Protein AF-0000000075680064 (afdb_homodimer)

Foldseek 3Di:
DDQDADPLLVLLVVLVVLLVVLLVVLVVVLVVLCVVVVPDPPDQDDPPDLLSVLSSVLNVVSVVCPPLQNVLLNLLCRVPVPLSSVLSVLLSVLSNQLSVLSNVSDNVRSCRSVCSVVSSVVSVVSNVVVVCVVVVVD/DPQDQDPLLVLLVVLVVLLVVLLVVLVVVLVVLCVVVVPDPPDQDDPPDLLSVLSSVLNVVSVVVPPLQNVLLNLLCRVPVPLSSVLSVLLSVLSNQLSVLSNVSDNVRSCRSVCSVVSSVVSVVSNVVVVCVVVVVD

Organism: Branchiostoma floridae (NCBI:txid7739)

Nearest PDB structures (foldseek):
  6r7d-assembly3_H  TM=9.435E-01  e=5.752E-05  Homo sapiens
  7uwb-assembly1_j  TM=4.118E-01  e=1.945E+00  Citrus x limon
  9jr2-assembly1_R  TM=3.406E-01  e=5.227E+00  Homo sapiens
  6r7d-assembly3_H  TM=9.119E-01  e=6.222E-05  Homo sapiens
  7uwb-assembly1_j  TM=4.639E-01  e=1.932E+00  Citrus x limon

Radius of gyration: 20.04 Å; Cα contacts (8 Å, |Δi|>4): 394; chains: 2; bounding box: 43×58×49 Å

Solvent-accessible surface area (backbone atoms only — not comparable to full-atom values): 13602 Å² total; per-residue (Å²): 131,55,51,50,65,55,41,53,35,20,46,30,45,50,27,51,50,51,45,50,50,53,53,49,51,40,50,48,51,32,54,53,39,26,62,76,72,65,54,59,79,72,63,80,69,57,94,82,43,61,48,51,35,26,35,40,48,39,39,51,52,51,60,72,48,42,54,63,51,53,52,33,43,54,59,17,13,56,82,40,13,61,67,25,18,52,25,44,45,42,23,48,52,14,51,53,41,21,34,55,20,15,60,72,54,44,66,76,44,23,60,76,12,54,58,17,56,54,16,49,51,49,23,50,51,46,31,50,51,49,50,38,43,74,68,57,76,96,109,59,36,67,76,53,78,54,36,57,47,32,50,51,29,50,51,50,43,51,50,52,53,49,50,40,49,50,50,32,53,53,39,28,64,74,70,66,54,58,86,85,63,76,67,59,96,82,42,63,49,51,27,23,36,39,42,40,38,50,51,50,60,67,50,41,56,63,50,52,52,32,42,56,59,17,16,57,81,40,13,61,67,26,18,51,24,43,46,43,23,46,54,15,50,54,41,21,32,54,18,15,60,70,53,43,61,76,44,24,60,75,12,53,60,17,55,55,16,50,51,48,23,50,53,46,29,51,50,49,17,38,44,41,55,58,75,98

Secondary structure (DSSP, 8-state):
--BPPPTTHHHHHHHHHHHHHHHHHHHHHHHHHHHHHT--TT--S-SS-HHHHHHHHHHHHHHHHHHHHHHHHHHHHHH-HHHHHHHHHHHHHHHHHHHHHHHTT-GGGGGGGTTHHHHHHHHHHHHHHHHHHHTT--/--B---TTHHHHHHHHHHHHHHHHHHHHHHHHHHHHHT--TT--S-SS-HHHHHHHHHHHHHHHHHHHHHHHHHHHHHH-HHHHHHHHHHHHHHHHHHHHHHHTT-GGGGGGGTTHHHHHHHHHHHHHHHHHHHTT--

InterPro domains:
  IPR001129 Membrane-associated, eicosanoid/glutathione metabolism (MAPEG) protein [PF01124] (13-128)
  IPR023352 Membrane associated eicosanoid/glutathione metabolism-like domain superfamily [G3DSA:1.20.120.550] (2-137)
  IPR023352 Membrane associated eicosanoid/glutathione metabolism-like domain superfamily [SSF161084] (1-136)
  IPR050997 Membrane-associated proteins in eicosanoid and glutathione metabolism [PTHR10250] (7-136)

Structure (mmCIF, N/CA/C/O backbone):
data_AF-0000000075680064-model_v1
#
loop_
_entity.id
_entity.type
_entity.pdbx_description
1 polymer 'Glutathione S-transferase 3, mitochondrial'
#
loop_
_atom_site.group_PDB
_atom_site.id
_atom_site.type_symbol
_atom_site.label_atom_id
_atom_site.label_alt_id
_atom_site.label_comp_id
_atom_site.label_asym_id
_atom_site.label_entity_id
_atom_site.label_seq_id
_atom_site.pdbx_PDB_ins_code
_atom_site.Cartn_x
_atom_site.Cartn_y
_atom_site.Cartn_z
_atom_site.occupancy
_atom_site.B_iso_or_equiv
_atom_site.auth_seq_id
_atom_site.auth_comp_id
_atom_site.auth_asym_id
_atom_site.auth_atom_id
_atom_site.pdbx_PDB_model_num
ATOM 1 N N . MET A 1 1 ? -10.188 17.75 22.109 1 37.03 1 MET A N 1
ATOM 2 C CA . MET A 1 1 ? -8.898 18.391 21.875 1 37.03 1 MET A CA 1
ATOM 3 C C . MET A 1 1 ? -8.602 18.484 20.375 1 37.03 1 MET A C 1
ATOM 5 O O . MET A 1 1 ? -8.867 17.547 19.625 1 37.03 1 MET A O 1
ATOM 9 N N . ALA A 1 2 ? -8.609 19.641 19.781 1 47.5 2 ALA A N 1
ATOM 10 C CA . ALA A 1 2 ? -8.516 19.953 18.359 1 47.5 2 ALA A CA 1
ATOM 11 C C . ALA A 1 2 ? -7.113 19.688 17.828 1 47.5 2 ALA A C 1
ATOM 13 O O . ALA A 1 2 ? -6.121 20.047 18.453 1 47.5 2 ALA A O 1
ATOM 14 N N . PHE A 1 3 ? -6.773 18.5 17.328 1 56.72 3 PHE A N 1
ATOM 15 C CA . PHE A 1 3 ? -5.469 18.281 16.719 1 56.72 3 PHE A CA 1
ATOM 16 C C . PHE A 1 3 ? -5.328 19.109 15.445 1 56.72 3 PHE A C 1
ATOM 18 O O . PHE A 1 3 ? -6.266 19.219 14.656 1 56.72 3 PHE A O 1
ATOM 25 N N . GLN A 1 4 ? -4.371 20.156 15.492 1 68.75 4 GLN A N 1
ATOM 26 C CA . GLN A 1 4 ? -4.199 21.016 14.32 1 68.75 4 GLN A CA 1
ATOM 27 C C . GLN A 1 4 ? -3.072 20.5 13.43 1 68.75 4 GLN A C 1
ATOM 29 O O . GLN A 1 4 ? -1.986 20.172 13.914 1 68.75 4 GLN A O 1
ATOM 34 N N . VAL A 1 5 ? -3.377 20.156 12.203 1 79.56 5 VAL A N 1
ATOM 35 C CA . VAL A 1 5 ? -2.35 19.797 11.234 1 79.56 5 VAL A CA 1
ATOM 36 C C . VAL A 1 5 ? -2.018 21 10.352 1 79.56 5 VAL A C 1
ATOM 38 O O . VAL A 1 5 ? -2.92 21.656 9.836 1 79.56 5 VAL A O 1
ATOM 41 N N . ALA A 1 6 ? -0.677 21.391 10.352 1 90.12 6 ALA A N 1
ATOM 42 C CA . ALA A 1 6 ? -0.2 22.531 9.578 1 90.12 6 ALA A CA 1
ATOM 43 C C . ALA A 1 6 ? -0.563 22.375 8.102 1 90.12 6 ALA A C 1
ATOM 45 O O . ALA A 1 6 ? -0.717 21.266 7.605 1 90.12 6 ALA A O 1
ATOM 46 N N . PRO A 1 7 ? -0.739 23.516 7.355 1 92.5 7 PRO A N 1
ATOM 47 C CA . PRO A 1 7 ? -1.008 23.453 5.918 1 92.5 7 PRO A CA 1
ATOM 48 C C . PRO A 1 7 ? 0.058 22.672 5.156 1 92.5 7 PRO A C 1
ATOM 50 O O . PRO A 1 7 ? -0.254 21.984 4.176 1 92.5 7 PRO A O 1
ATOM 53 N N . GLU A 1 8 ? 1.251 22.734 5.645 1 95.69 8 GLU A N 1
ATOM 54 C CA . GLU A 1 8 ? 2.379 22.094 4.973 1 95.69 8 GLU A CA 1
ATOM 55 C C . GLU A 1 8 ? 2.248 20.578 5 1 95.69 8 GLU A C 1
ATOM 57 O O . GLU A 1 8 ? 2.949 19.875 4.266 1 95.69 8 GLU A O 1
ATOM 62 N N . PHE A 1 9 ? 1.306 20.109 5.793 1 96 9 PHE A N 1
ATOM 63 C CA . PHE A 1 9 ? 1.059 18.672 5.793 1 96 9 PHE A CA 1
ATOM 64 C C . PHE A 1 9 ? 0.604 18.203 4.418 1 96 9 PHE A C 1
ATOM 66 O O . PHE A 1 9 ? 0.747 17.031 4.078 1 96 9 PHE A O 1
ATOM 73 N N . GLY A 1 10 ? 0.054 19.016 3.635 1 96.56 10 GLY A N 1
ATOM 74 C CA . GLY A 1 10 ? -0.254 18.688 2.254 1 96.56 10 GLY A CA 1
ATOM 75 C C . GLY A 1 10 ? 0.932 18.109 1.499 1 96.56 10 GLY A C 1
ATOM 76 O O . GLY A 1 10 ? 0.767 17.266 0.621 1 96.56 10 GLY A O 1
ATOM 77 N N . TYR A 1 11 ? 2.154 18.578 1.814 1 97.62 11 TYR A N 1
ATOM 78 C CA . TYR A 1 11 ? 3.359 18.062 1.175 1 97.62 11 TYR A CA 1
ATOM 79 C C . TYR A 1 11 ? 3.602 16.609 1.564 1 97.62 11 TYR A C 1
ATOM 81 O O . TYR A 1 11 ? 4.141 15.828 0.776 1 97.62 11 TYR A O 1
ATOM 89 N N . VAL A 1 12 ? 3.244 16.234 2.807 1 98.19 12 VAL A N 1
ATOM 90 C CA . VAL A 1 12 ? 3.348 14.852 3.254 1 98.19 12 VAL A CA 1
ATOM 91 C C . VAL A 1 12 ? 2.408 13.969 2.432 1 98.19 12 VAL A C 1
ATOM 93 O O . VAL A 1 12 ? 2.785 12.875 2.01 1 98.19 12 VAL A O 1
ATOM 96 N N . VAL A 1 13 ? 1.2 14.477 2.176 1 98.12 13 VAL A N 1
ATOM 97 C CA . VAL A 1 13 ? 0.233 13.727 1.378 1 98.12 13 VAL A CA 1
ATOM 98 C C . VAL A 1 13 ? 0.76 13.555 -0.044 1 98.12 13 VAL A C 1
ATOM 100 O O . VAL A 1 13 ? 0.617 12.484 -0.64 1 98.12 13 VAL A O 1
ATOM 103 N N . PHE A 1 14 ? 1.396 14.562 -0.583 1 98.12 14 PHE A N 1
ATOM 104 C CA . PHE A 1 14 ? 1.974 14.43 -1.915 1 98.12 14 PHE A CA 1
ATOM 105 C C . PHE A 1 14 ? 3.102 13.398 -1.914 1 98.12 14 PHE A C 1
ATOM 107 O O . PHE A 1 14 ? 3.287 12.672 -2.891 1 98.12 14 PHE A O 1
ATOM 114 N N . SER A 1 15 ? 3.889 13.398 -0.869 1 98.56 15 SER A N 1
ATOM 115 C CA . SER A 1 15 ? 4.902 12.352 -0.748 1 98.56 15 SER A CA 1
ATOM 116 C C . SER A 1 15 ? 4.266 10.969 -0.679 1 98.56 15 SER A C 1
ATOM 118 O O . SER A 1 15 ? 4.793 10.008 -1.24 1 98.56 15 SER A O 1
ATOM 120 N N . LEU A 1 16 ? 3.137 10.867 -0 1 98.38 16 LEU A N 1
ATOM 121 C CA . LEU A 1 16 ? 2.359 9.633 0.049 1 98.38 16 LEU A CA 1
ATOM 122 C C . LEU A 1 16 ? 1.89 9.227 -1.346 1 98.38 16 LEU A C 1
ATOM 124 O O . LEU A 1 16 ? 1.974 8.055 -1.72 1 98.38 16 LEU A O 1
ATOM 128 N N . VAL A 1 17 ? 1.412 10.156 -2.127 1 98.44 17 VAL A N 1
ATOM 129 C CA . VAL A 1 17 ? 0.989 9.891 -3.5 1 98.44 17 VAL A CA 1
ATOM 130 C C . VAL A 1 17 ? 2.182 9.414 -4.324 1 98.44 17 VAL A C 1
ATOM 132 O O . VAL A 1 17 ? 2.057 8.484 -5.125 1 98.44 17 VAL A O 1
ATOM 135 N N . ALA A 1 18 ? 3.307 10.078 -4.141 1 98.56 18 ALA A N 1
ATOM 136 C CA . ALA A 1 18 ? 4.523 9.625 -4.816 1 98.56 18 ALA A CA 1
ATOM 137 C C . ALA A 1 18 ? 4.836 8.172 -4.465 1 98.56 18 ALA A C 1
ATOM 139 O O . ALA A 1 18 ? 5.293 7.406 -5.316 1 98.56 18 ALA A O 1
ATOM 140 N N . THR A 1 19 ? 4.641 7.812 -3.209 1 98.62 19 THR A N 1
ATOM 141 C CA . THR A 1 19 ? 4.875 6.438 -2.775 1 98.62 19 THR A CA 1
ATOM 142 C C . THR A 1 19 ? 3.945 5.477 -3.51 1 98.62 19 THR A C 1
ATOM 144 O O . THR A 1 19 ? 4.375 4.406 -3.953 1 98.62 19 THR A O 1
ATOM 147 N N . PHE A 1 20 ? 2.725 5.867 -3.689 1 98.19 20 PHE A N 1
ATOM 148 C CA . PHE A 1 20 ? 1.792 5.059 -4.465 1 98.19 20 PHE A CA 1
ATOM 149 C C . PHE A 1 20 ? 2.281 4.891 -5.898 1 98.19 20 PHE A C 1
ATOM 151 O O . PHE A 1 20 ? 2.209 3.795 -6.461 1 98.19 20 PHE A O 1
ATOM 158 N N . VAL A 1 21 ? 2.744 5.938 -6.504 1 98.38 21 VAL A N 1
ATOM 159 C CA . VAL A 1 21 ? 3.23 5.902 -7.879 1 98.38 21 VAL A CA 1
ATOM 160 C C . VAL A 1 21 ? 4.43 4.961 -7.98 1 98.38 21 VAL A C 1
ATOM 162 O O . VAL A 1 21 ? 4.504 4.137 -8.891 1 98.38 21 VAL A O 1
ATOM 165 N N . THR A 1 22 ? 5.359 5.082 -7.047 1 98.5 22 THR A N 1
ATOM 166 C CA . THR A 1 22 ? 6.527 4.207 -7.035 1 98.5 22 THR A CA 1
ATOM 167 C C . THR A 1 22 ? 6.109 2.75 -6.879 1 98.5 22 THR A C 1
ATOM 169 O O . THR A 1 22 ? 6.578 1.882 -7.621 1 98.5 22 THR A O 1
ATOM 172 N N . TYR A 1 23 ? 5.227 2.537 -5.922 1 97.94 23 TYR A N 1
ATOM 173 C CA . TYR A 1 23 ? 4.711 1.196 -5.668 1 97.94 23 TYR A CA 1
ATOM 174 C C . TYR A 1 23 ? 4.078 0.609 -6.926 1 97.94 23 TYR A C 1
ATOM 176 O O . TYR A 1 23 ? 4.379 -0.524 -7.309 1 97.94 23 TYR A O 1
ATOM 184 N N . THR A 1 24 ? 3.197 1.337 -7.59 1 97.62 24 THR A N 1
ATOM 185 C CA . THR A 1 24 ? 2.51 0.905 -8.797 1 97.62 24 THR A CA 1
ATOM 186 C C . THR A 1 24 ? 3.506 0.68 -9.938 1 97.62 24 THR A C 1
ATOM 188 O O . THR A 1 24 ? 3.373 -0.274 -10.703 1 97.62 24 THR A O 1
ATOM 191 N N . TYR A 1 25 ? 4.457 1.6 -10.039 1 98.5 25 TYR A N 1
ATOM 192 C CA . TYR A 1 25 ? 5.496 1.486 -11.062 1 98.5 25 TYR A CA 1
ATOM 193 C C . TYR A 1 25 ? 6.227 0.151 -10.945 1 98.5 25 TYR A C 1
ATOM 195 O O . TYR A 1 25 ? 6.41 -0.546 -11.945 1 98.5 25 TYR A O 1
ATOM 203 N N . LEU A 1 26 ? 6.625 -0.231 -9.789 1 98.06 26 LEU A N 1
ATOM 204 C CA . LEU A 1 26 ? 7.328 -1.493 -9.586 1 98.06 26 LEU A CA 1
ATOM 205 C C . LEU A 1 26 ? 6.418 -2.678 -9.898 1 98.06 26 LEU A C 1
ATOM 207 O O . LEU A 1 26 ? 6.852 -3.656 -10.508 1 98.06 26 LEU A O 1
ATOM 211 N N . GLY A 1 27 ? 5.145 -2.596 -9.461 1 97.56 27 GLY A N 1
ATOM 212 C CA . GLY A 1 27 ? 4.191 -3.654 -9.758 1 97.56 27 GLY A CA 1
ATOM 213 C C . GLY A 1 27 ? 3.961 -3.842 -11.25 1 97.56 27 GLY A C 1
ATOM 214 O O . GLY A 1 27 ? 3.9 -4.973 -11.734 1 97.56 27 GLY A O 1
ATOM 215 N N . VAL A 1 28 ? 3.83 -2.732 -11.945 1 97.88 28 VAL A N 1
ATOM 216 C CA . VAL A 1 28 ? 3.637 -2.777 -13.391 1 97.88 28 VAL A CA 1
ATOM 217 C C . VAL A 1 28 ? 4.852 -3.422 -14.055 1 97.88 28 VAL A C 1
ATOM 219 O O . VAL A 1 28 ? 4.707 -4.203 -15 1 97.88 28 VAL A O 1
ATOM 222 N N . ASN A 1 29 ? 6.023 -3.055 -13.594 1 98.31 29 ASN A N 1
ATOM 223 C CA . ASN A 1 29 ? 7.23 -3.652 -14.148 1 98.31 29 ASN A CA 1
ATOM 224 C C . ASN A 1 29 ? 7.254 -5.164 -13.945 1 98.31 29 ASN A C 1
ATOM 226 O O . ASN A 1 29 ? 7.738 -5.902 -14.805 1 98.31 29 ASN A O 1
ATOM 230 N N . VAL A 1 30 ? 6.75 -5.672 -12.789 1 97.75 30 VAL A N 1
ATOM 231 C CA . VAL A 1 30 ? 6.629 -7.109 -12.586 1 97.75 30 VAL A CA 1
ATOM 232 C C . VAL A 1 30 ? 5.648 -7.699 -13.594 1 97.75 30 VAL A C 1
ATOM 234 O O . VAL A 1 30 ? 5.91 -8.75 -14.188 1 97.75 30 VAL A O 1
ATOM 237 N N . GLY A 1 31 ? 4.484 -7.02 -13.773 1 97.06 31 GLY A N 1
ATOM 238 C CA . GLY A 1 31 ? 3.525 -7.473 -14.766 1 97.06 31 GLY A CA 1
ATOM 239 C C . GLY A 1 31 ? 4.113 -7.57 -16.156 1 97.06 31 GLY A C 1
ATOM 240 O O . GLY A 1 31 ? 3.904 -8.562 -16.859 1 97.06 31 GLY A O 1
ATOM 241 N N . ARG A 1 32 ? 4.844 -6.562 -16.578 1 98 32 ARG A N 1
ATOM 242 C CA . ARG A 1 32 ? 5.5 -6.562 -17.875 1 98 32 ARG A CA 1
ATOM 243 C C . ARG A 1 32 ? 6.52 -7.691 -17.984 1 98 32 ARG A C 1
ATOM 245 O O . ARG A 1 32 ? 6.629 -8.344 -19.016 1 98 32 ARG A O 1
ATOM 252 N N . ALA A 1 33 ? 7.305 -7.848 -16.969 1 97.69 33 ALA A N 1
ATOM 253 C CA . ALA A 1 33 ? 8.289 -8.93 -16.953 1 97.69 33 ALA A CA 1
ATOM 254 C C . ALA A 1 33 ? 7.605 -10.289 -17.047 1 97.69 33 ALA A C 1
ATOM 256 O O . ALA A 1 33 ? 8.117 -11.211 -17.688 1 97.69 33 ALA A O 1
ATOM 257 N N . ARG A 1 34 ? 6.457 -10.43 -16.375 1 96.38 34 ARG A N 1
ATOM 258 C CA . ARG A 1 34 ? 5.695 -11.672 -16.438 1 96.38 34 ARG A CA 1
ATOM 259 C C . ARG A 1 34 ? 5.359 -12.039 -17.891 1 96.38 34 ARG A C 1
ATOM 261 O O . ARG A 1 34 ? 5.477 -13.195 -18.281 1 96.38 34 ARG A O 1
ATOM 268 N N . LYS A 1 35 ? 4.914 -11.047 -18.547 1 97.19 35 LYS A N 1
ATOM 269 C CA . LYS A 1 35 ? 4.586 -11.273 -19.953 1 97.19 35 LYS A CA 1
ATOM 270 C C . LYS A 1 35 ? 5.836 -11.609 -20.766 1 97.19 35 LYS A C 1
ATOM 272 O O . LYS A 1 35 ? 5.832 -12.547 -21.562 1 97.19 35 LYS A O 1
ATOM 277 N N . LYS A 1 36 ? 6.891 -10.922 -20.625 1 97.44 36 LYS A N 1
ATOM 278 C CA . LYS A 1 36 ? 8.133 -11.086 -21.375 1 97.44 36 LYS A CA 1
ATOM 279 C C . LYS A 1 36 ? 8.734 -12.469 -21.141 1 97.44 36 LYS A C 1
ATOM 281 O O . LYS A 1 36 ? 9.211 -13.102 -22.094 1 97.44 36 LYS A O 1
ATOM 286 N N . TYR A 1 37 ? 8.727 -12.969 -19.938 1 96.94 37 TYR A N 1
ATOM 287 C CA . TYR A 1 37 ? 9.398 -14.219 -19.609 1 96.94 37 TYR A CA 1
ATOM 288 C C . TYR A 1 37 ? 8.391 -15.359 -19.484 1 96.94 37 TYR A C 1
ATOM 290 O O . TYR A 1 37 ? 8.75 -16.469 -19.078 1 96.94 37 TYR A O 1
ATOM 298 N N . ASP A 1 38 ? 7.082 -15.039 -19.672 1 96.19 38 ASP A N 1
ATOM 299 C CA . ASP A 1 38 ? 5.992 -16 -19.734 1 96.19 38 ASP A CA 1
ATOM 300 C C . ASP A 1 38 ? 5.84 -16.75 -18.406 1 96.19 38 ASP A C 1
ATOM 302 O O . ASP A 1 38 ? 5.82 -17.984 -18.375 1 96.19 38 ASP A O 1
ATOM 306 N N . VAL A 1 39 ? 5.898 -16.062 -17.391 1 95.12 39 VAL A N 1
ATOM 307 C CA . VAL A 1 39 ? 5.613 -16.609 -16.062 1 95.12 39 VAL A CA 1
ATOM 308 C C . VAL A 1 39 ? 4.137 -16.406 -15.734 1 95.12 39 VAL A C 1
ATOM 310 O O . VAL A 1 39 ? 3.719 -15.289 -15.406 1 95.12 39 VAL A O 1
ATOM 313 N N . LYS A 1 40 ? 3.352 -17.438 -15.75 1 92.5 40 LYS A N 1
ATOM 314 C CA . LYS A 1 40 ? 1.9 -17.312 -15.641 1 92.5 40 LYS A CA 1
ATOM 315 C C . LYS A 1 40 ? 1.455 -17.297 -14.18 1 92.5 40 LYS A C 1
ATOM 317 O O . LYS A 1 40 ? 2.029 -18 -13.344 1 92.5 40 LYS A O 1
ATOM 322 N N . TYR A 1 41 ? 0.409 -16.562 -13.898 1 91.38 41 TYR A N 1
ATOM 323 C CA . TYR A 1 41 ? -0.23 -16.625 -12.594 1 91.38 41 TYR A CA 1
ATOM 324 C C . TYR A 1 41 ? -0.728 -18.031 -12.297 1 91.38 41 TYR A C 1
ATOM 326 O O . TYR A 1 41 ? -1.113 -18.766 -13.211 1 91.38 41 TYR A O 1
ATOM 334 N N . PRO A 1 42 ? -0.601 -18.375 -11.047 1 92 42 PRO A N 1
ATOM 335 C CA . PRO A 1 42 ? -0.322 -17.625 -9.82 1 92 42 PRO A CA 1
ATOM 336 C C . PRO A 1 42 ? 1.137 -17.734 -9.383 1 92 42 PRO A C 1
ATOM 338 O O . PRO A 1 42 ? 1.477 -17.344 -8.258 1 92 42 PRO A O 1
ATOM 341 N N . THR A 1 43 ? 2.059 -18.219 -10.211 1 89.25 43 THR A N 1
ATOM 342 C CA . THR A 1 43 ? 3.461 -18.438 -9.875 1 89.25 43 THR A CA 1
ATOM 343 C C . THR A 1 43 ? 4.137 -17.109 -9.516 1 89.25 43 THR A C 1
ATOM 345 O O . THR A 1 43 ? 3.986 -16.125 -10.227 1 89.25 43 THR A O 1
ATOM 348 N N . MET A 1 44 ? 4.898 -17.109 -8.445 1 88.69 44 MET A N 1
ATOM 349 C CA . MET A 1 44 ? 5.539 -15.875 -8 1 88.69 44 MET A CA 1
ATOM 350 C C . MET A 1 44 ? 6.988 -15.82 -8.469 1 88.69 44 MET A C 1
ATOM 352 O O . MET A 1 44 ? 7.461 -14.773 -8.922 1 88.69 44 MET A O 1
ATOM 356 N N . TYR A 1 45 ? 7.684 -16.891 -8.367 1 91 45 TYR A N 1
ATOM 357 C CA . TYR A 1 45 ? 9.078 -16.969 -8.781 1 91 45 TYR A CA 1
ATOM 358 C C . TYR A 1 45 ? 9.297 -18.094 -9.781 1 91 45 TYR A C 1
ATOM 360 O O . TYR A 1 45 ? 8.711 -19.172 -9.641 1 91 45 TYR A O 1
ATOM 368 N N . SER A 1 46 ? 10.125 -17.766 -10.75 1 93.06 46 SER A N 1
ATOM 369 C CA . SER A 1 46 ? 10.445 -18.719 -11.805 1 93.06 46 SER A CA 1
ATOM 370 C C . SER A 1 46 ? 11.688 -19.531 -11.453 1 93.06 46 SER A C 1
ATOM 372 O O . SER A 1 46 ? 12.656 -19 -10.914 1 93.06 46 SER A O 1
ATOM 374 N N . ASP A 1 47 ? 11.672 -20.781 -11.734 1 90.88 47 ASP A N 1
ATOM 375 C CA . ASP A 1 47 ? 12.836 -21.641 -11.531 1 90.88 47 ASP A CA 1
ATOM 376 C C . ASP A 1 47 ? 13.844 -21.469 -12.672 1 90.88 47 ASP A C 1
ATOM 378 O O . ASP A 1 47 ? 14.992 -21.891 -12.555 1 90.88 47 ASP A O 1
ATOM 382 N N . LYS A 1 48 ? 13.484 -20.891 -13.773 1 93.5 48 LYS A N 1
ATOM 383 C CA . LYS A 1 48 ? 14.32 -20.844 -14.977 1 93.5 48 LYS A CA 1
ATOM 384 C C . LYS A 1 48 ? 14.805 -19.438 -15.258 1 93.5 48 LYS A C 1
ATOM 386 O O . LYS A 1 48 ? 15.906 -19.234 -15.781 1 93.5 48 LYS A O 1
ATOM 391 N N . ASP A 1 49 ? 14 -18.453 -14.969 1 95.25 49 ASP A N 1
ATOM 392 C CA . ASP A 1 49 ? 14.273 -17.078 -15.375 1 95.25 49 ASP A CA 1
ATOM 393 C C . ASP A 1 49 ? 14.68 -16.219 -14.18 1 95.25 49 ASP A C 1
ATOM 395 O O . ASP A 1 49 ? 13.836 -15.609 -13.531 1 95.25 49 ASP A O 1
ATOM 399 N N . GLN A 1 50 ? 15.906 -16.016 -14.047 1 95.5 50 GLN A N 1
ATOM 400 C CA . GLN A 1 50 ? 16.438 -15.312 -12.883 1 95.5 50 GLN A CA 1
ATOM 401 C C . GLN A 1 50 ? 16.188 -13.812 -13 1 95.5 50 GLN A C 1
ATOM 403 O O . GLN A 1 50 ? 16 -13.125 -11.992 1 95.5 50 GLN A O 1
ATOM 408 N N . VAL A 1 51 ? 16.188 -13.305 -14.172 1 97.31 51 VAL A N 1
ATOM 409 C CA . VAL A 1 51 ? 15.938 -11.875 -14.359 1 97.31 51 VAL A CA 1
ATOM 410 C C . VAL A 1 51 ? 14.516 -11.539 -13.938 1 97.31 51 VAL A C 1
ATOM 412 O O . VAL A 1 51 ? 14.281 -10.516 -13.289 1 97.31 51 VAL A O 1
ATOM 415 N N . PHE A 1 52 ? 13.609 -12.383 -14.305 1 97.94 52 PHE A N 1
ATOM 416 C CA . PHE A 1 52 ? 12.242 -12.195 -13.82 1 97.94 52 PHE A CA 1
ATOM 417 C C . PHE A 1 52 ? 12.219 -12.156 -12.297 1 97.94 52 PHE A C 1
ATOM 419 O O . PHE A 1 52 ? 11.555 -11.297 -11.703 1 97.94 52 PHE A O 1
ATOM 426 N N . ASN A 1 53 ? 12.906 -13.07 -11.648 1 97.62 53 ASN A N 1
ATOM 427 C CA . ASN A 1 53 ? 12.945 -13.125 -10.195 1 97.62 53 ASN A CA 1
ATOM 428 C C . ASN A 1 53 ? 13.508 -11.844 -9.594 1 97.62 53 ASN A C 1
ATOM 430 O O . ASN A 1 53 ? 13.109 -11.438 -8.5 1 97.62 53 ASN A O 1
ATOM 434 N N . CYS A 1 54 ? 14.398 -11.211 -10.328 1 97.88 54 CYS A N 1
ATOM 435 C CA . CYS A 1 54 ? 14.93 -9.93 -9.883 1 97.88 54 CYS A CA 1
ATOM 436 C C . CYS A 1 54 ? 13.844 -8.859 -9.859 1 97.88 54 CYS A C 1
ATOM 438 O O . CYS A 1 54 ? 13.758 -8.078 -8.914 1 97.88 54 CYS A O 1
ATOM 440 N N . TYR A 1 55 ? 13.023 -8.805 -10.922 1 97.69 55 TYR A N 1
ATOM 441 C CA . TYR A 1 55 ? 11.898 -7.875 -10.93 1 97.69 55 TYR A CA 1
ATOM 442 C C . TYR A 1 55 ? 10.969 -8.133 -9.75 1 97.69 55 TYR A C 1
ATOM 444 O O . TYR A 1 55 ? 10.562 -7.195 -9.055 1 97.69 55 TYR A O 1
ATOM 452 N N . GLN A 1 56 ? 10.68 -9.414 -9.516 1 97.12 56 GLN A N 1
ATOM 453 C CA . GLN A 1 56 ? 9.781 -9.805 -8.438 1 97.12 56 GLN A CA 1
ATOM 454 C C . GLN A 1 56 ? 10.367 -9.461 -7.07 1 97.12 56 GLN A C 1
ATOM 456 O O . GLN A 1 56 ? 9.672 -8.93 -6.207 1 97.12 56 GLN A O 1
ATOM 461 N N . ARG A 1 57 ? 11.586 -9.75 -6.871 1 97.44 57 ARG A N 1
ATOM 462 C CA . ARG A 1 57 ? 12.242 -9.508 -5.59 1 97.44 57 ARG A CA 1
ATOM 463 C C . ARG A 1 57 ? 12.266 -8.023 -5.254 1 97.44 57 ARG A C 1
ATOM 465 O O . ARG A 1 57 ? 12.023 -7.633 -4.109 1 97.44 57 ARG A O 1
ATOM 472 N N . ALA A 1 58 ? 12.594 -7.215 -6.25 1 96.94 58 ALA A N 1
ATOM 473 C CA . ALA A 1 58 ? 12.594 -5.77 -6.039 1 96.94 58 ALA A CA 1
ATOM 474 C C . ALA A 1 58 ? 11.234 -5.285 -5.555 1 96.94 58 ALA A C 1
ATOM 476 O O . ALA A 1 58 ? 11.141 -4.5 -4.609 1 96.94 58 ALA A O 1
ATOM 477 N N . HIS A 1 59 ? 10.211 -5.773 -6.188 1 97.5 59 HIS A N 1
ATOM 478 C CA . HIS A 1 59 ? 8.859 -5.391 -5.797 1 97.5 59 HIS A CA 1
ATOM 479 C C . HIS A 1 59 ? 8.523 -5.895 -4.398 1 97.5 59 HIS A C 1
ATOM 481 O O . HIS A 1 59 ? 7.961 -5.156 -3.586 1 97.5 59 HIS A O 1
ATOM 487 N N . GLN A 1 60 ? 8.898 -7.125 -4.113 1 96.19 60 GLN A N 1
ATOM 488 C CA . GLN A 1 60 ? 8.625 -7.695 -2.799 1 96.19 60 GLN A CA 1
ATOM 489 C C . GLN A 1 60 ? 9.352 -6.93 -1.699 1 96.19 60 GLN A C 1
ATOM 491 O O . GLN A 1 60 ? 8.82 -6.754 -0.601 1 96.19 60 GLN A O 1
ATOM 496 N N . ASN A 1 61 ? 10.547 -6.52 -1.938 1 95.75 61 ASN A N 1
ATOM 497 C CA . ASN A 1 61 ? 11.289 -5.727 -0.963 1 95.75 61 ASN A CA 1
ATOM 498 C C . ASN A 1 61 ? 10.586 -4.406 -0.664 1 95.75 61 ASN A C 1
ATOM 500 O O . ASN A 1 61 ? 10.586 -3.943 0.479 1 95.75 61 ASN A O 1
ATOM 504 N N . MET A 1 62 ? 10.047 -3.783 -1.741 1 96.38 62 MET A N 1
ATOM 505 C CA . MET A 1 62 ? 9.227 -2.59 -1.556 1 96.38 62 MET A CA 1
ATOM 506 C C . MET A 1 62 ? 8.078 -2.863 -0.588 1 96.38 62 MET A C 1
ATOM 508 O O . MET A 1 62 ? 7.852 -2.092 0.346 1 96.38 62 MET A O 1
ATOM 512 N N . LEU A 1 63 ? 7.426 -3.947 -0.78 1 95.56 63 LEU A N 1
ATOM 513 C CA . LEU A 1 63 ? 6.277 -4.316 0.042 1 95.56 63 LEU A CA 1
ATOM 514 C C . LEU A 1 63 ? 6.699 -4.547 1.49 1 95.56 63 LEU A C 1
ATOM 516 O O . LEU A 1 63 ? 5.965 -4.195 2.416 1 95.56 63 LEU A O 1
ATOM 520 N N . GLU A 1 64 ? 7.855 -5.102 1.778 1 94.06 64 GLU A N 1
ATOM 521 C CA . GLU A 1 64 ? 8.367 -5.383 3.115 1 94.06 64 GLU A CA 1
ATOM 522 C C . GLU A 1 64 ? 8.633 -4.098 3.889 1 94.06 64 GLU A C 1
ATOM 524 O O . GLU A 1 64 ? 8.461 -4.051 5.109 1 94.06 64 GLU A O 1
ATOM 529 N N . GLN A 1 65 ? 9.031 -3.092 3.172 1 95.56 65 GLN A N 1
ATOM 530 C CA . GLN A 1 65 ? 9.438 -1.846 3.812 1 95.56 65 GLN A CA 1
ATOM 531 C C . GLN A 1 65 ? 8.258 -0.894 3.969 1 95.56 65 GLN A C 1
ATOM 533 O O . GLN A 1 65 ? 8.281 -0.001 4.82 1 95.56 65 GLN A O 1
ATOM 538 N N . LEU A 1 66 ? 7.262 -1.121 3.287 1 97.25 66 LEU A N 1
ATOM 539 C CA . LEU A 1 66 ? 6.203 -0.15 3.031 1 97.25 66 LEU A CA 1
ATOM 540 C C . LEU A 1 66 ? 5.457 0.192 4.316 1 97.25 66 LEU A C 1
ATOM 542 O O . LEU A 1 66 ? 5.27 1.367 4.637 1 97.25 66 LEU A O 1
ATOM 546 N N . PRO A 1 67 ? 5.062 -0.783 5.199 1 95 67 PRO A N 1
ATOM 547 C CA . PRO A 1 67 ? 4.238 -0.438 6.359 1 95 67 PRO A CA 1
ATOM 548 C C . PRO A 1 67 ? 4.949 0.511 7.324 1 95 67 PRO A C 1
ATOM 550 O O . PRO A 1 67 ? 4.391 1.541 7.707 1 95 67 PRO A O 1
ATOM 553 N N . LEU A 1 68 ? 6.141 0.18 7.684 1 94.25 68 LEU A N 1
ATOM 554 C CA . LEU A 1 68 ? 6.848 1.017 8.648 1 94.25 68 LEU A CA 1
ATOM 555 C C . LEU A 1 68 ? 7.195 2.371 8.039 1 94.25 68 LEU A C 1
ATOM 557 O O . LEU A 1 68 ? 7.113 3.4 8.711 1 94.25 68 LEU A O 1
ATOM 561 N N . PHE A 1 69 ? 7.57 2.43 6.793 1 98.25 69 PHE A N 1
ATOM 562 C CA . PHE A 1 69 ? 7.84 3.688 6.109 1 98.25 69 PHE A CA 1
ATOM 563 C C . PHE A 1 69 ? 6.629 4.609 6.172 1 98.25 69 PHE A C 1
ATOM 565 O O . PHE A 1 69 ? 6.758 5.789 6.512 1 98.25 69 PHE A O 1
ATOM 572 N N . LEU A 1 70 ? 5.457 4.055 5.891 1 98.38 70 LEU A N 1
ATOM 573 C CA . LEU A 1 70 ? 4.23 4.848 5.852 1 98.38 70 LEU A CA 1
ATOM 574 C C . LEU A 1 70 ? 3.898 5.402 7.23 1 98.38 70 LEU A C 1
ATOM 576 O O . LEU A 1 70 ? 3.52 6.57 7.363 1 98.38 70 LEU A O 1
ATOM 580 N N . VAL A 1 71 ? 4.086 4.602 8.234 1 96.44 71 VAL A N 1
ATOM 581 C CA . VAL A 1 71 ? 3.781 5.035 9.594 1 96.44 71 VAL A CA 1
ATOM 582 C C . VAL A 1 71 ? 4.719 6.172 9.992 1 96.44 71 VAL A C 1
ATOM 584 O O . VAL A 1 71 ? 4.273 7.211 10.484 1 96.44 71 VAL A O 1
ATOM 587 N N . PHE A 1 72 ? 5.953 5.992 9.711 1 97.75 72 PHE A N 1
ATOM 588 C CA . PHE A 1 72 ? 6.91 7.012 10.133 1 97.75 72 PHE A CA 1
ATOM 589 C C . PHE A 1 72 ? 6.73 8.281 9.312 1 97.75 72 PHE A C 1
ATOM 591 O O . PHE A 1 72 ? 6.926 9.391 9.82 1 97.75 72 PHE A O 1
ATOM 598 N N . LEU A 1 73 ? 6.402 8.164 8.023 1 98.44 73 LEU A N 1
ATOM 599 C CA . LEU A 1 73 ? 6.137 9.336 7.195 1 98.44 73 LEU A CA 1
ATOM 600 C C . LEU A 1 73 ? 5 10.164 7.777 1 98.44 73 LEU A C 1
ATOM 602 O O . LEU A 1 73 ? 5.125 11.383 7.914 1 98.44 73 LEU A O 1
ATOM 606 N N . LEU A 1 74 ? 3.941 9.555 8.195 1 97.06 74 LEU A N 1
ATOM 607 C CA . LEU A 1 74 ? 2.768 10.258 8.711 1 97.06 74 LEU A CA 1
ATOM 608 C C . LEU A 1 74 ? 3.049 10.844 10.086 1 97.06 74 LEU A C 1
ATOM 610 O O . LEU A 1 74 ? 2.738 12.016 10.344 1 97.06 74 LEU A O 1
ATOM 614 N N . VAL A 1 75 ? 3.662 10.062 10.93 1 95.31 75 VAL A N 1
ATOM 615 C CA . VAL A 1 75 ? 3.906 10.5 12.305 1 95.31 75 VAL A CA 1
ATOM 616 C C . VAL A 1 75 ? 4.883 11.672 12.305 1 95.31 75 VAL A C 1
ATOM 618 O O . VAL A 1 75 ? 4.621 12.703 12.93 1 95.31 75 VAL A O 1
ATOM 621 N N . ALA A 1 76 ? 5.969 11.484 11.602 1 97.12 76 ALA A N 1
ATOM 622 C CA . ALA A 1 76 ? 6.949 12.562 11.523 1 97.12 76 ALA A CA 1
ATOM 623 C C . ALA A 1 76 ? 6.348 13.797 10.852 1 97.12 76 ALA A C 1
ATOM 625 O O . ALA A 1 76 ? 6.668 14.93 11.219 1 97.12 76 ALA A O 1
ATOM 626 N N . GLY A 1 77 ? 5.512 13.617 9.875 1 96.75 77 GLY A N 1
ATOM 627 C CA . GLY A 1 77 ? 4.938 14.688 9.078 1 96.75 77 GLY A CA 1
ATOM 628 C C . GLY A 1 77 ? 3.988 15.578 9.859 1 96.75 77 GLY A C 1
ATOM 629 O O . GLY A 1 77 ? 3.699 16.703 9.453 1 96.75 77 GLY A O 1
ATOM 630 N N . VAL A 1 78 ? 3.467 15.102 10.969 1 93.81 78 VAL A N 1
ATOM 631 C CA . VAL A 1 78 ? 2.5 15.852 11.766 1 93.81 78 VAL A CA 1
ATOM 632 C C . VAL A 1 78 ? 3.16 17.109 12.336 1 93.81 78 VAL A C 1
ATOM 634 O O . VAL A 1 78 ? 2.604 18.203 12.25 1 93.81 78 VAL A O 1
ATOM 637 N N . GLN A 1 79 ? 4.316 16.922 12.875 1 93.31 79 GLN A N 1
ATOM 638 C CA . GLN A 1 79 ? 4.977 18.062 13.5 1 93.31 79 GLN A CA 1
ATOM 639 C C . GLN A 1 79 ? 5.969 18.719 12.539 1 93.31 79 GLN A C 1
ATOM 641 O O . GLN A 1 79 ? 6.184 19.922 12.594 1 93.31 79 GLN A O 1
ATOM 646 N N . PHE A 1 80 ? 6.559 17.953 11.656 1 96.69 80 PHE A N 1
ATOM 647 C CA . PHE A 1 80 ? 7.555 18.469 10.719 1 96.69 80 PHE A CA 1
ATOM 648 C C . PHE A 1 80 ? 7.227 18.031 9.297 1 96.69 80 PHE A C 1
ATOM 650 O O . PHE A 1 80 ? 7.938 17.219 8.711 1 96.69 80 PHE A O 1
ATOM 657 N N . PRO A 1 81 ? 6.281 18.672 8.719 1 97.5 81 PRO A N 1
ATOM 658 C CA . PRO A 1 81 ? 5.75 18.188 7.438 1 97.5 81 PRO A CA 1
ATOM 659 C C . PRO A 1 81 ? 6.742 18.359 6.289 1 97.5 81 PRO A C 1
ATOM 661 O O . PRO A 1 81 ? 6.91 17.438 5.477 1 97.5 81 PRO A O 1
ATOM 664 N N . VAL A 1 82 ? 7.469 19.438 6.191 1 98.19 82 VAL A N 1
ATOM 665 C CA . VAL A 1 82 ? 8.305 19.719 5.023 1 98.19 82 VAL A CA 1
ATOM 666 C C . VAL A 1 82 ? 9.5 18.766 5.016 1 98.19 82 VAL A C 1
ATOM 668 O O . VAL A 1 82 ? 9.719 18.031 4.047 1 98.19 82 VAL A O 1
ATOM 671 N N . PRO A 1 83 ? 10.242 18.688 6.133 1 98.56 83 PRO A N 1
ATOM 672 C CA . PRO A 1 83 ? 11.367 17.75 6.074 1 98.56 83 PRO A CA 1
ATOM 673 C C . PRO A 1 83 ? 10.914 16.312 5.91 1 98.56 83 PRO A C 1
ATOM 675 O O . PRO A 1 83 ? 11.609 15.508 5.273 1 98.56 83 PRO A O 1
ATOM 678 N N . SER A 1 84 ? 9.836 15.922 6.508 1 98.62 84 SER A N 1
ATOM 679 C CA . SER A 1 84 ? 9.312 14.562 6.359 1 98.62 84 SER A CA 1
ATOM 680 C C . SER A 1 84 ? 8.953 14.266 4.906 1 98.62 84 SER A C 1
ATOM 682 O O . SER A 1 84 ? 9.25 13.188 4.398 1 98.62 84 SER A O 1
ATOM 684 N N . ALA A 1 85 ? 8.297 15.227 4.242 1 98.69 85 ALA A N 1
ATOM 685 C CA . ALA A 1 85 ? 7.941 15.055 2.834 1 98.69 85 ALA A CA 1
ATOM 686 C C . ALA A 1 85 ? 9.188 14.875 1.975 1 98.69 85 ALA A C 1
ATOM 688 O O . ALA A 1 85 ? 9.211 14.031 1.072 1 98.69 85 ALA A O 1
ATOM 689 N N . ILE A 1 86 ? 10.1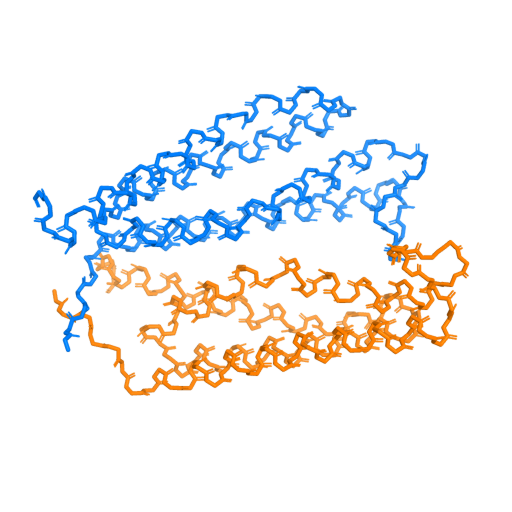95 15.695 2.248 1 98.69 86 ILE A N 1
ATOM 690 C CA . ILE A 1 86 ? 11.445 15.602 1.502 1 98.69 86 ILE A CA 1
ATOM 691 C C . ILE A 1 86 ? 12.086 14.234 1.742 1 98.69 86 ILE A C 1
ATOM 693 O O . ILE A 1 86 ? 12.516 13.57 0.797 1 98.69 86 ILE A O 1
ATOM 697 N N . ALA A 1 87 ? 12.172 13.789 2.984 1 98.75 87 ALA A N 1
ATOM 698 C CA . ALA A 1 87 ? 12.719 12.477 3.314 1 98.75 87 ALA A CA 1
ATOM 699 C C . ALA A 1 87 ? 11.953 11.367 2.596 1 98.75 87 ALA A C 1
ATOM 701 O O . ALA A 1 87 ? 12.547 10.406 2.119 1 98.75 87 ALA A O 1
ATOM 702 N N . GLY A 1 88 ? 10.594 11.484 2.566 1 98.81 88 GLY A N 1
ATOM 703 C CA . GLY A 1 88 ? 9.789 10.516 1.837 1 98.81 88 GLY A CA 1
ATOM 704 C C . GLY A 1 88 ? 10.117 10.453 0.358 1 98.81 88 GLY A C 1
ATOM 705 O O . GLY A 1 88 ? 10.172 9.375 -0.229 1 98.81 88 GLY A O 1
ATOM 706 N N . LEU A 1 89 ? 10.391 11.602 -0.221 1 98.69 89 LEU A N 1
ATOM 707 C CA . LEU A 1 89 ? 10.742 11.641 -1.636 1 98.69 89 LEU A CA 1
ATOM 708 C C . LEU A 1 89 ? 12.109 11 -1.871 1 98.69 89 LEU A C 1
ATOM 710 O O . LEU A 1 89 ? 12.312 10.328 -2.883 1 98.69 89 LEU A O 1
ATOM 714 N N . VAL A 1 90 ? 13.023 11.25 -0.99 1 98.62 90 VAL A N 1
ATOM 715 C CA . VAL A 1 90 ? 14.336 10.617 -1.079 1 98.62 90 VAL A CA 1
ATOM 716 C C . VAL A 1 90 ? 14.188 9.102 -1.008 1 98.62 90 VAL A C 1
ATOM 718 O O . VAL A 1 90 ? 14.812 8.375 -1.779 1 98.62 90 VAL A O 1
ATOM 721 N N . TRP A 1 91 ? 13.391 8.648 -0.042 1 98.69 91 TRP A N 1
ATOM 722 C CA . TRP A 1 91 ? 13.125 7.215 0.079 1 98.69 91 TRP A CA 1
ATOM 723 C C . TRP A 1 91 ? 12.562 6.652 -1.222 1 98.69 91 TRP A C 1
ATOM 725 O O . TRP A 1 91 ? 13.031 5.629 -1.719 1 98.69 91 TRP A O 1
ATOM 735 N N . ASN A 1 92 ? 11.625 7.348 -1.836 1 98.75 92 ASN A N 1
ATOM 736 C CA . ASN A 1 92 ? 11.008 6.902 -3.08 1 98.75 92 ASN A CA 1
ATOM 737 C C . ASN A 1 92 ? 12.016 6.844 -4.223 1 98.75 92 ASN A C 1
ATOM 739 O O . ASN A 1 92 ? 12.062 5.867 -4.973 1 98.75 92 ASN A O 1
ATOM 743 N N . ALA A 1 93 ? 12.812 7.855 -4.375 1 98.69 93 ALA A N 1
ATOM 744 C CA . ALA A 1 93 ? 13.844 7.863 -5.41 1 98.69 93 ALA A CA 1
ATOM 745 C C . ALA A 1 93 ? 14.805 6.691 -5.234 1 98.69 93 ALA A C 1
ATOM 747 O O . ALA A 1 93 ? 15.18 6.035 -6.211 1 98.69 93 ALA A O 1
ATOM 748 N N . GLY A 1 94 ? 15.18 6.473 -4.047 1 98.44 94 GLY A N 1
ATOM 749 C CA . GLY A 1 94 ? 16.062 5.355 -3.764 1 98.44 94 GLY A CA 1
ATOM 750 C C . GLY A 1 94 ? 15.453 4.012 -4.117 1 98.44 94 GLY A C 1
ATOM 751 O O . GLY A 1 94 ? 16.156 3.117 -4.605 1 98.44 94 GLY A O 1
ATOM 752 N N . ARG A 1 95 ? 14.156 3.834 -3.828 1 98.56 95 ARG A N 1
ATOM 753 C CA . ARG A 1 95 ? 13.469 2.584 -4.145 1 98.56 95 ARG A CA 1
ATOM 754 C C . ARG A 1 95 ? 13.484 2.318 -5.645 1 98.56 95 ARG A C 1
ATOM 756 O O . ARG A 1 95 ? 13.609 1.17 -6.078 1 98.56 95 ARG A O 1
ATOM 763 N N . ILE A 1 96 ? 13.328 3.385 -6.441 1 98.69 96 ILE A N 1
ATOM 764 C CA . ILE A 1 96 ? 13.359 3.236 -7.895 1 98.69 96 ILE A CA 1
ATOM 765 C C . ILE A 1 96 ? 14.75 2.809 -8.344 1 98.69 96 ILE A C 1
ATOM 767 O O . ILE A 1 96 ? 14.898 1.867 -9.125 1 98.69 96 ILE A O 1
ATOM 771 N N . VAL A 1 97 ? 15.75 3.475 -7.816 1 98.62 97 VAL A N 1
ATOM 772 C CA . VAL A 1 97 ? 17.125 3.148 -8.188 1 98.62 97 VAL A CA 1
ATOM 773 C C . VAL A 1 97 ? 17.469 1.736 -7.719 1 98.62 97 VAL A C 1
ATOM 775 O O . VAL A 1 97 ? 18.109 0.976 -8.438 1 98.62 97 VAL A O 1
ATOM 778 N N . TYR A 1 98 ? 17.062 1.397 -6.484 1 98.25 98 TYR A N 1
ATOM 779 C CA . TYR A 1 98 ? 17.219 0.051 -5.949 1 98.25 98 TYR A CA 1
ATOM 780 C C . TYR A 1 98 ? 16.656 -0.988 -6.906 1 98.25 98 TYR A C 1
ATOM 782 O O . TYR A 1 98 ? 17.328 -1.964 -7.246 1 98.25 98 TYR A O 1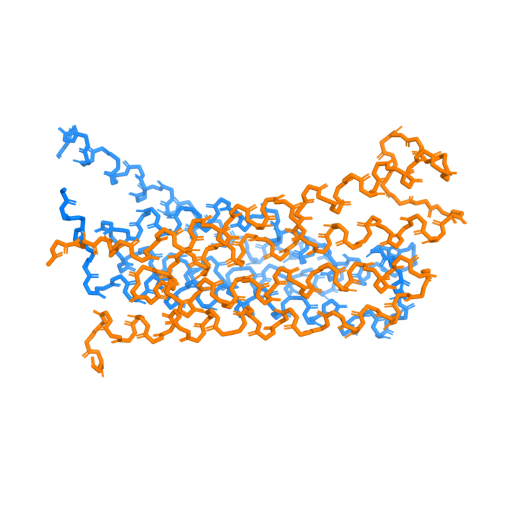
ATOM 790 N N . ALA A 1 99 ? 15.461 -0.75 -7.398 1 98.44 99 ALA A N 1
ATOM 791 C CA . ALA A 1 99 ? 14.789 -1.673 -8.305 1 98.44 99 ALA A CA 1
ATOM 792 C C . ALA A 1 99 ? 15.539 -1.789 -9.625 1 98.44 99 ALA A C 1
ATOM 794 O O . ALA A 1 99 ? 15.734 -2.893 -10.141 1 98.44 99 ALA A O 1
ATOM 795 N N . HIS A 1 100 ? 15.93 -0.68 -10.172 1 98.5 100 HIS A N 1
ATOM 796 C CA . HIS A 1 100 ? 16.625 -0.708 -11.453 1 98.5 100 HIS A CA 1
ATOM 797 C C . HIS A 1 100 ? 17.969 -1.402 -11.336 1 98.5 100 HIS A C 1
ATOM 799 O O . HIS A 1 100 ? 18.469 -1.974 -12.312 1 98.5 100 HIS A O 1
ATOM 805 N N . GLY A 1 101 ? 18.578 -1.337 -10.164 1 97.88 101 GLY A N 1
ATOM 806 C CA . GLY A 1 101 ? 19.734 -2.197 -9.922 1 97.88 101 GLY A CA 1
ATOM 807 C C . GLY A 1 101 ? 19.406 -3.672 -10.07 1 97.88 101 GLY A C 1
ATOM 808 O O . GLY A 1 101 ? 20.125 -4.398 -10.773 1 97.88 101 GLY A O 1
ATOM 809 N N . TYR A 1 102 ? 18.375 -4.125 -9.469 1 97.56 102 TYR A N 1
ATOM 810 C CA . TYR A 1 102 ? 17.922 -5.504 -9.594 1 97.56 102 TYR A CA 1
ATOM 811 C C . TYR A 1 102 ? 17.625 -5.848 -11.047 1 97.56 102 TYR A C 1
ATOM 813 O O . TYR A 1 102 ? 17.953 -6.941 -11.516 1 97.56 102 TYR A O 1
ATOM 821 N N . TYR A 1 103 ? 17 -4.898 -11.836 1 97.69 103 TYR A N 1
ATOM 822 C CA . TYR A 1 103 ? 16.516 -5.16 -13.18 1 97.69 103 TYR A CA 1
ATOM 823 C C . TYR A 1 103 ? 17.656 -5.449 -14.133 1 97.69 103 TYR A C 1
ATOM 825 O O . TYR A 1 103 ? 17.453 -5.953 -15.242 1 97.69 103 TYR A O 1
ATOM 833 N N . THR A 1 104 ? 18.875 -5.207 -13.75 1 97.12 104 THR A N 1
ATOM 834 C CA . THR A 1 104 ? 20.031 -5.547 -14.586 1 97.12 104 THR A CA 1
ATOM 835 C C . THR A 1 104 ? 20.234 -7.059 -14.633 1 97.12 104 THR A C 1
ATOM 837 O O . THR A 1 104 ? 20.953 -7.562 -15.5 1 97.12 104 THR A O 1
ATOM 840 N N . GLY A 1 105 ? 19.688 -7.75 -13.711 1 96.44 105 GLY A N 1
ATOM 841 C CA . GLY A 1 105 ? 19.891 -9.188 -13.594 1 96.44 105 GLY A CA 1
ATOM 842 C C . GLY A 1 105 ? 20.969 -9.555 -12.586 1 96.44 105 GLY A C 1
ATOM 843 O O . GLY A 1 105 ? 21.125 -10.727 -12.25 1 96.44 105 GLY A O 1
ATOM 844 N N . ASP A 1 106 ? 21.688 -8.594 -12.078 1 96.38 106 ASP A N 1
ATOM 845 C CA . ASP A 1 106 ? 22.703 -8.75 -11.039 1 96.38 106 ASP A CA 1
ATOM 846 C C . ASP A 1 106 ? 22.25 -8.125 -9.727 1 96.38 106 ASP A C 1
ATOM 848 O O . ASP A 1 106 ? 22.359 -6.91 -9.539 1 96.38 106 ASP A O 1
ATOM 852 N N . PRO A 1 107 ? 21.812 -8.945 -8.805 1 96.12 107 PRO A N 1
ATOM 853 C CA . PRO A 1 107 ? 21.234 -8.43 -7.555 1 96.12 107 PRO A CA 1
ATOM 854 C C . PRO A 1 107 ? 22.203 -7.52 -6.793 1 96.12 107 PRO A C 1
ATOM 856 O O . PRO A 1 107 ? 21.766 -6.672 -6.012 1 96.12 107 PRO A O 1
ATOM 859 N N . GLU A 1 108 ? 23.484 -7.648 -6.938 1 96.56 108 GLU A N 1
ATOM 860 C CA . GLU A 1 108 ? 24.438 -6.832 -6.199 1 96.56 108 GLU A CA 1
ATOM 861 C C . GLU A 1 108 ? 24.312 -5.359 -6.57 1 96.56 108 GLU A C 1
ATOM 863 O O . GLU A 1 108 ? 24.641 -4.48 -5.77 1 96.56 108 GLU A O 1
ATOM 868 N N . LYS A 1 109 ? 23.812 -5.078 -7.703 1 97.44 109 LYS A N 1
ATOM 869 C CA . LYS A 1 109 ? 23.719 -3.705 -8.188 1 97.44 109 LYS A CA 1
ATOM 870 C C . LYS A 1 109 ? 22.562 -2.957 -7.512 1 97.44 109 LYS A C 1
ATOM 872 O O . LYS A 1 109 ? 22.453 -1.737 -7.645 1 97.44 109 LYS A O 1
ATOM 877 N N . ARG A 1 110 ? 21.859 -3.654 -6.703 1 96.31 110 ARG A N 1
ATOM 878 C CA . ARG A 1 110 ? 20.797 -3.018 -5.918 1 96.31 110 ARG A CA 1
ATOM 879 C C . ARG A 1 110 ? 21.375 -1.972 -4.973 1 96.31 110 ARG A C 1
ATOM 881 O O . ARG A 1 110 ? 20.672 -1.071 -4.52 1 96.31 110 ARG A O 1
ATOM 888 N N . ILE A 1 111 ? 22.594 -2.092 -4.699 1 95.75 111 ILE A N 1
ATOM 889 C CA . ILE A 1 111 ? 23.25 -1.216 -3.734 1 95.75 111 ILE A CA 1
ATOM 890 C C . ILE A 1 111 ? 23.172 0.232 -4.211 1 95.75 111 ILE A C 1
ATOM 892 O O . ILE A 1 111 ? 23.312 1.164 -3.416 1 95.75 111 ILE A O 1
ATOM 896 N N . TRP A 1 112 ? 23.016 0.482 -5.531 1 95.94 112 TRP A N 1
ATOM 897 C CA . TRP A 1 112 ? 22.875 1.829 -6.074 1 95.94 112 TRP A CA 1
ATOM 898 C C . TRP A 1 112 ? 21.734 2.576 -5.406 1 95.94 112 TRP A C 1
ATOM 900 O O . TRP A 1 112 ? 21.766 3.801 -5.281 1 95.94 112 TRP A O 1
ATOM 910 N N . GLY A 1 113 ? 20.703 1.843 -4.977 1 97.12 113 GLY A N 1
ATOM 911 C CA . GLY A 1 113 ? 19.531 2.436 -4.367 1 97.12 113 GLY A CA 1
ATOM 912 C C . GLY A 1 113 ? 19.578 2.463 -2.852 1 97.12 113 GLY A C 1
ATOM 913 O O . GLY A 1 113 ? 18.594 2.758 -2.189 1 97.12 113 GLY A O 1
ATOM 914 N N . GLY A 1 114 ? 20.766 2.184 -2.34 1 93.88 114 GLY A N 1
ATOM 915 C CA . GLY A 1 114 ? 20.922 2.09 -0.898 1 93.88 114 GLY A CA 1
ATOM 916 C C . GLY A 1 114 ? 20.609 3.383 -0.174 1 93.88 114 GLY A C 1
ATOM 917 O O . GLY A 1 114 ? 20.281 3.371 1.015 1 93.88 114 GLY A O 1
ATOM 918 N N . PHE A 1 115 ? 20.578 4.484 -0.868 1 95.25 115 PHE A N 1
ATOM 919 C CA . PHE A 1 115 ? 20.312 5.766 -0.222 1 95.25 115 PHE A CA 1
ATOM 920 C C . PHE A 1 115 ? 18.844 5.895 0.163 1 95.25 115 PHE A C 1
ATOM 922 O O . PHE A 1 115 ? 18.469 6.801 0.909 1 95.25 115 PHE A O 1
ATOM 929 N N . SER A 1 116 ? 18 5 -0.255 1 96.5 116 SER A N 1
ATOM 930 C CA . SER A 1 116 ? 16.641 4.934 0.257 1 96.5 116 SER A CA 1
ATOM 931 C C . SER A 1 116 ? 16.625 4.848 1.779 1 96.5 116 SER A C 1
ATOM 933 O O . SER A 1 116 ? 15.766 5.441 2.432 1 96.5 116 SER A O 1
ATOM 935 N N . HIS A 1 117 ? 17.547 4.137 2.338 1 95.81 117 HIS A N 1
ATOM 936 C CA . HIS A 1 117 ? 17.625 3.979 3.785 1 95.81 117 HIS A CA 1
ATOM 937 C C . HIS A 1 117 ? 17.891 5.312 4.473 1 95.81 117 HIS A C 1
ATOM 939 O O . HIS A 1 117 ? 17.453 5.531 5.605 1 95.81 117 HIS A O 1
ATOM 945 N N . MET A 1 118 ? 18.531 6.215 3.801 1 96.56 118 MET A N 1
ATOM 946 C CA . MET A 1 118 ? 18.766 7.539 4.367 1 96.56 118 MET A CA 1
ATOM 947 C C . MET A 1 118 ? 17.453 8.281 4.586 1 96.56 118 MET A C 1
ATOM 949 O O . MET A 1 118 ? 17.266 8.922 5.621 1 96.56 118 MET A O 1
ATOM 953 N N . GLY A 1 119 ? 16.594 8.18 3.604 1 97.38 119 GLY A N 1
ATOM 954 C CA . GLY A 1 119 ? 15.281 8.781 3.762 1 97.38 119 GLY A CA 1
ATOM 955 C C . GLY A 1 119 ? 14.484 8.18 4.902 1 97.38 119 GLY A C 1
ATOM 956 O O . GLY A 1 119 ? 13.891 8.906 5.707 1 97.38 119 GLY A O 1
ATOM 957 N N . HIS A 1 120 ? 14.562 6.961 5.027 1 97.44 120 HIS A N 1
ATOM 958 C CA . HIS A 1 120 ? 13.812 6.262 6.066 1 97.44 120 HIS A CA 1
ATOM 959 C C . HIS A 1 120 ? 14.367 6.574 7.453 1 97.44 120 HIS A C 1
ATOM 961 O O . HIS A 1 120 ? 13.609 6.84 8.383 1 97.44 120 HIS A O 1
ATOM 967 N N . PHE A 1 121 ? 15.625 6.535 7.602 1 97.5 121 PHE A N 1
ATOM 968 C CA . PHE A 1 121 ? 16.25 6.82 8.891 1 97.5 121 PHE A CA 1
ATOM 969 C C . PHE A 1 121 ? 16 8.266 9.305 1 97.5 121 PHE A C 1
ATOM 971 O O . PHE A 1 121 ? 15.812 8.547 10.492 1 97.5 121 PHE A O 1
ATOM 978 N N . ALA A 1 122 ? 16.062 9.117 8.328 1 98.38 122 ALA A N 1
ATOM 979 C CA . ALA A 1 122 ? 15.719 10.508 8.625 1 98.38 122 ALA A CA 1
ATOM 980 C C . ALA A 1 122 ? 14.32 10.617 9.227 1 98.38 122 ALA A C 1
ATOM 982 O O . ALA A 1 122 ? 14.109 11.344 10.203 1 98.38 122 ALA A O 1
ATOM 983 N N . LEU A 1 123 ? 13.391 9.898 8.688 1 98.56 123 LEU A N 1
ATOM 984 C CA . LEU A 1 123 ? 12.023 9.914 9.195 1 98.56 123 LEU A CA 1
ATOM 985 C C . LEU A 1 123 ? 11.977 9.398 10.633 1 98.56 123 LEU A C 1
ATOM 987 O O . LEU A 1 123 ? 11.25 9.938 11.469 1 98.56 123 LEU A O 1
ATOM 991 N N . ILE A 1 124 ? 12.734 8.383 10.938 1 97.75 124 ILE A N 1
ATOM 992 C CA . ILE A 1 124 ? 12.773 7.809 12.273 1 97.75 124 ILE A CA 1
ATOM 993 C C . ILE A 1 124 ? 13.32 8.836 13.258 1 97.75 124 ILE A C 1
ATOM 995 O O . ILE A 1 124 ? 12.766 9.031 14.344 1 97.75 124 ILE A O 1
ATOM 999 N N . LEU A 1 125 ? 14.344 9.492 12.844 1 98.31 125 LEU A N 1
ATOM 1000 C CA . LEU A 1 125 ? 14.953 10.5 13.703 1 98.31 125 LEU A CA 1
ATOM 1001 C C . LEU A 1 125 ? 13.984 11.656 13.953 1 98.31 125 LEU A C 1
ATOM 1003 O O . LEU A 1 125 ? 13.867 12.133 15.078 1 98.31 125 LEU A O 1
ATOM 1007 N N . ILE A 1 126 ? 13.328 12.102 12.906 1 98 126 ILE A N 1
ATOM 1008 C CA . ILE A 1 126 ? 12.344 13.164 13.055 1 98 126 ILE A CA 1
ATOM 1009 C C . ILE A 1 126 ? 11.219 12.703 13.984 1 98 126 ILE A C 1
ATOM 1011 O O . ILE A 1 126 ? 10.766 13.461 14.844 1 98 126 ILE A O 1
ATOM 1015 N N . ALA A 1 127 ? 10.797 11.477 13.859 1 97.25 127 ALA A N 1
ATOM 1016 C CA . ALA A 1 127 ? 9.742 10.938 14.711 1 97.25 127 ALA A CA 1
ATOM 1017 C C . ALA A 1 127 ? 10.172 10.898 16.172 1 97.25 127 ALA A C 1
ATOM 1019 O O . ALA A 1 127 ? 9.375 11.203 17.062 1 97.25 127 ALA A O 1
ATOM 1020 N N . ILE A 1 128 ? 11.383 10.508 16.406 1 96.19 128 ILE A N 1
ATOM 1021 C CA . ILE A 1 128 ? 11.914 10.492 17.75 1 96.19 128 ILE A CA 1
ATOM 1022 C C . ILE A 1 128 ? 11.898 11.906 18.344 1 96.19 128 ILE A C 1
ATOM 1024 O O . ILE A 1 128 ? 11.469 12.109 19.469 1 96.19 128 ILE A O 1
ATOM 1028 N N . TYR A 1 129 ? 12.336 12.867 17.562 1 96.38 129 TYR A N 1
ATOM 1029 C CA . TYR A 1 129 ? 12.336 14.25 18.016 1 96.38 129 TYR A CA 1
ATOM 1030 C C . TYR A 1 129 ? 10.922 14.734 18.297 1 96.38 129 TYR A C 1
ATOM 1032 O O . TYR A 1 129 ? 10.68 15.422 19.297 1 96.38 129 TYR A O 1
ATOM 1040 N N . CYS A 1 130 ? 9.984 14.375 17.422 1 93.19 130 CYS A N 1
ATOM 1041 C CA . CYS A 1 130 ? 8.578 14.703 17.656 1 93.19 130 CYS A CA 1
ATOM 1042 C C . CYS A 1 130 ? 8.102 14.141 18.984 1 93.19 130 CYS A C 1
ATOM 1044 O O . CYS A 1 130 ? 7.375 14.812 19.719 1 93.19 130 CYS A O 1
ATOM 1046 N N . ALA A 1 131 ? 8.516 12.93 19.297 1 94.44 131 ALA A N 1
ATOM 1047 C CA . ALA A 1 131 ? 8.094 12.258 20.516 1 94.44 131 ALA A CA 1
ATOM 1048 C C . ALA A 1 131 ? 8.648 12.977 21.75 1 94.44 131 ALA A C 1
ATOM 1050 O O . ALA A 1 131 ? 7.914 13.227 22.719 1 94.44 131 ALA A O 1
ATOM 1051 N N . VAL A 1 132 ? 9.883 13.344 21.688 1 94.56 132 VAL A N 1
ATOM 1052 C CA . VAL A 1 132 ? 10.523 14.016 22.812 1 94.56 132 VAL A CA 1
ATOM 1053 C C . VAL A 1 132 ? 9.898 15.391 23.016 1 94.56 132 VAL A C 1
ATOM 1055 O O . VAL A 1 132 ? 9.703 15.828 24.156 1 94.56 132 VAL A O 1
ATOM 1058 N N . ARG A 1 133 ? 9.586 16.031 21.938 1 92.75 133 ARG A N 1
ATOM 1059 C CA . ARG A 1 133 ? 8.922 17.328 22 1 92.75 133 ARG A CA 1
ATOM 1060 C C . ARG A 1 133 ? 7.508 17.203 22.562 1 92.75 133 ARG A C 1
ATOM 1062 O O . ARG A 1 133 ? 7.09 18 23.406 1 92.75 133 ARG A O 1
ATOM 1069 N N . GLN A 1 134 ? 6.801 16.172 22.109 1 89.75 134 GLN A N 1
ATOM 1070 C CA . GLN A 1 134 ? 5.418 15.961 22.516 1 89.75 134 GLN A CA 1
ATOM 1071 C C . GLN A 1 134 ? 5.336 15.633 24 1 89.75 134 GLN A C 1
ATOM 1073 O O . GLN A 1 134 ? 4.367 16 24.672 1 89.75 134 GLN A O 1
ATOM 1078 N N . LEU A 1 135 ? 6.375 15.016 24.484 1 93.88 135 LEU A N 1
ATOM 1079 C CA . LEU A 1 135 ? 6.438 14.641 25.891 1 93.88 135 LEU A CA 1
ATOM 1080 C C . LEU A 1 135 ? 7.027 15.773 26.719 1 93.88 135 LEU A C 1
ATOM 1082 O O . LEU A 1 135 ? 7.18 15.633 27.938 1 93.88 135 LEU A O 1
ATOM 1086 N N . ASN A 1 136 ? 7.332 16.781 25.984 1 94.19 136 ASN A N 1
ATOM 1087 C CA . ASN A 1 136 ? 7.891 17.969 26.609 1 94.19 136 ASN A CA 1
ATOM 1088 C C . ASN A 1 136 ? 9.227 17.672 27.281 1 94.19 136 ASN A C 1
ATOM 1090 O O . ASN A 1 136 ? 9.508 18.172 28.375 1 94.19 136 ASN A O 1
ATOM 1094 N N . TRP A 1 137 ? 9.914 16.766 26.812 1 93 137 TRP A N 1
ATOM 1095 C CA . TRP A 1 137 ? 11.266 16.5 27.297 1 93 137 TRP A CA 1
ATOM 1096 C C . TRP A 1 137 ? 12.25 17.531 26.766 1 93 137 TRP A C 1
ATOM 1098 O O . TRP A 1 137 ? 13.383 17.625 27.25 1 93 137 TRP A O 1
ATOM 1108 N N . VAL A 1 138 ? 11.789 18.453 25.75 1 86.69 138 VAL A N 1
ATOM 1109 C CA . VAL A 1 138 ? 12.5 19.594 25.172 1 86.69 138 VAL A CA 1
ATOM 1110 C C . VAL A 1 138 ? 11.5 20.625 24.656 1 86.69 138 VAL A C 1
ATOM 1112 O O . VAL A 1 138 ? 10.352 20.297 24.375 1 86.69 138 VAL A O 1
ATOM 1115 N N . MET B 1 1 ? -4.906 25.906 12.992 1 40.22 1 MET B N 1
ATOM 1116 C CA . MET B 1 1 ? -6.312 25.562 13.172 1 40.22 1 MET B CA 1
ATOM 1117 C C . MET B 1 1 ? -6.469 24.188 13.789 1 40.22 1 MET B C 1
ATOM 1119 O O . MET B 1 1 ? -5.625 23.312 13.578 1 40.22 1 MET B O 1
ATOM 1123 N N . ALA B 1 2 ? -7.047 23.922 14.953 1 47.62 2 ALA B N 1
ATOM 1124 C CA . ALA B 1 2 ? -7.344 22.688 15.68 1 47.62 2 ALA B CA 1
ATOM 1125 C C . ALA B 1 2 ? -8.031 21.672 14.773 1 47.62 2 ALA B C 1
ATOM 1127 O O . ALA B 1 2 ? -8.875 22.031 13.945 1 47.62 2 ALA B O 1
ATOM 1128 N N . PHE B 1 3 ? -7.352 20.641 14.367 1 57.72 3 PHE B N 1
ATOM 1129 C CA . PHE B 1 3 ? -7.965 19.625 13.516 1 57.72 3 PHE B CA 1
ATOM 1130 C C . PHE B 1 3 ? -9.055 18.875 14.273 1 57.72 3 PHE B C 1
ATOM 1132 O O . PHE B 1 3 ? -8.836 18.422 15.398 1 57.72 3 PHE B O 1
ATOM 1139 N N . GLN B 1 4 ? -10.328 19.203 14.117 1 69.12 4 GLN B N 1
ATOM 1140 C CA . GLN B 1 4 ? -11.43 18.422 14.672 1 69.12 4 GLN B CA 1
ATOM 1141 C C . GLN B 1 4 ? -11.891 17.359 13.68 1 69.12 4 GLN B C 1
ATOM 1143 O O . GLN B 1 4 ? -12.062 17.641 12.492 1 69.12 4 GLN B O 1
ATOM 1148 N N . VAL B 1 5 ? -11.695 16.078 14.086 1 77.75 5 VAL B N 1
ATOM 1149 C CA . VAL B 1 5 ? -12.227 14.984 13.281 1 77.75 5 VAL B CA 1
ATOM 1150 C C . VAL B 1 5 ? -13.75 14.977 13.367 1 77.75 5 VAL B C 1
ATOM 1152 O O . VAL B 1 5 ? -14.32 14.977 14.461 1 77.75 5 VAL B O 1
ATOM 1155 N N . ALA B 1 6 ? -14.43 15.109 12.227 1 88.75 6 ALA B N 1
ATOM 1156 C CA . ALA B 1 6 ? -15.883 15.141 12.125 1 88.75 6 ALA B CA 1
ATOM 1157 C C . ALA B 1 6 ? -16.5 13.852 12.664 1 88.75 6 ALA B C 1
ATOM 1159 O O . ALA B 1 6 ? -15.852 12.797 12.648 1 88.75 6 ALA B O 1
ATOM 1160 N N . PRO B 1 7 ? -17.734 13.891 13.188 1 91.81 7 PRO B N 1
ATOM 1161 C CA . PRO B 1 7 ? -18.406 12.672 13.648 1 91.81 7 PRO B CA 1
ATOM 1162 C C . PRO B 1 7 ? -18.516 11.609 12.555 1 91.81 7 PRO B C 1
ATOM 1164 O O . PRO B 1 7 ? -18.5 10.414 12.844 1 91.81 7 PRO B O 1
ATOM 1167 N N . GLU B 1 8 ? -18.625 12.062 11.305 1 95.12 8 GLU B N 1
ATOM 1168 C CA . GLU B 1 8 ? -18.781 11.172 10.164 1 95.12 8 GLU B CA 1
ATOM 1169 C C . GLU B 1 8 ? -17.547 10.305 9.969 1 95.12 8 GLU B C 1
ATOM 1171 O O . GLU B 1 8 ? -17.578 9.312 9.234 1 95.12 8 GLU B O 1
ATOM 1176 N N . PHE B 1 9 ? -16.5 10.672 10.656 1 95.75 9 PHE B N 1
ATOM 1177 C CA . PHE B 1 9 ? -15.312 9.82 10.594 1 95.75 9 PHE B CA 1
ATOM 1178 C C . PHE B 1 9 ? -15.625 8.422 11.117 1 95.75 9 PHE B C 1
ATOM 1180 O O . PHE B 1 9 ? -14.922 7.465 10.789 1 95.75 9 PHE B O 1
ATOM 1187 N N . GLY B 1 10 ? -16.625 8.273 11.953 1 95.62 10 GLY B N 1
ATOM 1188 C CA . GLY B 1 10 ? -17.078 6.957 12.375 1 95.62 10 GLY B CA 1
ATOM 1189 C C . GLY B 1 10 ? -17.344 6.02 11.211 1 95.62 10 GLY B C 1
ATOM 1190 O O . GLY B 1 10 ? -17.125 4.812 11.32 1 95.62 10 GLY B O 1
ATOM 1191 N N . TYR B 1 11 ? -17.781 6.508 10.023 1 97.19 11 TYR B N 1
ATOM 1192 C CA . TYR B 1 11 ? -18.016 5.691 8.836 1 97.19 11 TYR B CA 1
ATOM 1193 C C . TYR B 1 11 ? -16.703 5.156 8.281 1 97.19 11 TYR B C 1
ATOM 1195 O O . TYR B 1 11 ? -16.656 4.055 7.734 1 97.19 11 TYR B O 1
ATOM 1203 N N . VAL B 1 12 ? -15.648 5.934 8.406 1 97.75 12 VAL B N 1
ATOM 1204 C CA . VAL B 1 12 ? -14.328 5.48 7.992 1 97.75 12 VAL B CA 1
ATOM 1205 C C . VAL B 1 12 ? -13.883 4.309 8.867 1 97.75 12 VAL B C 1
ATOM 1207 O O . VAL B 1 12 ? -13.336 3.324 8.367 1 97.75 12 VAL B O 1
ATOM 1210 N N . VAL B 1 13 ? -14.18 4.387 10.172 1 97.31 13 VAL B N 1
ATOM 1211 C CA . VAL B 1 13 ? -13.844 3.312 11.094 1 97.31 13 VAL B CA 1
ATOM 1212 C C . VAL B 1 13 ? -14.617 2.049 10.727 1 97.31 13 VAL B C 1
ATOM 1214 O O . VAL B 1 13 ? -14.062 0.948 10.727 1 97.31 13 VAL B O 1
ATOM 1217 N N . PHE B 1 14 ? -15.852 2.248 10.398 1 97.81 14 PHE B N 1
ATOM 1218 C CA . PHE B 1 14 ? -16.625 1.086 9.969 1 97.81 14 PHE B CA 1
ATOM 1219 C C . PHE B 1 14 ? -16.031 0.471 8.711 1 97.81 14 PHE B C 1
ATOM 1221 O O . PHE B 1 14 ? -16.016 -0.752 8.562 1 97.81 14 PHE B O 1
ATOM 1228 N N . SER B 1 15 ? -15.594 1.269 7.77 1 98.31 15 SER B N 1
ATOM 1229 C CA . SER B 1 15 ? -14.93 0.767 6.57 1 98.31 15 SER B CA 1
ATOM 1230 C C . SER B 1 15 ? -13.641 0.03 6.918 1 98.31 15 SER B C 1
ATOM 1232 O O . SER B 1 15 ? -13.32 -0.984 6.297 1 98.31 15 SER B O 1
ATOM 1234 N N . LEU B 1 16 ? -12.938 0.492 7.922 1 97.94 16 LEU B N 1
ATOM 1235 C CA . LEU B 1 16 ? -11.742 -0.182 8.422 1 97.94 16 LEU B CA 1
ATOM 1236 C C . LEU B 1 16 ? -12.094 -1.548 9 1 97.94 16 LEU B C 1
ATOM 1238 O O . LEU B 1 16 ? -11.398 -2.533 8.742 1 97.94 16 LEU B O 1
ATOM 1242 N N . VAL B 1 17 ? -13.109 -1.592 9.781 1 98.06 17 VAL B N 1
ATOM 1243 C CA . VAL B 1 17 ? -13.562 -2.863 10.336 1 98.06 17 VAL B CA 1
ATOM 1244 C C . VAL B 1 17 ? -13.93 -3.824 9.211 1 98.06 17 VAL B C 1
ATOM 1246 O O . VAL B 1 17 ? -13.578 -5.008 9.25 1 98.06 17 VAL B O 1
ATOM 1249 N N . ALA B 1 18 ? -14.641 -3.309 8.203 1 98.38 18 ALA B N 1
ATOM 1250 C CA . ALA B 1 18 ? -14.953 -4.125 7.039 1 98.38 18 ALA B CA 1
ATOM 1251 C C . ALA B 1 18 ? -13.688 -4.68 6.395 1 98.38 18 ALA B C 1
ATOM 1253 O O . ALA B 1 18 ? -13.672 -5.824 5.93 1 98.38 18 ALA B O 1
ATOM 1254 N N . THR B 1 19 ? -12.68 -3.879 6.305 1 98.56 19 THR B N 1
ATOM 1255 C CA . THR B 1 19 ? -11.406 -4.32 5.75 1 98.56 19 THR B CA 1
ATOM 1256 C C . THR B 1 19 ? -10.828 -5.473 6.566 1 98.56 19 THR B C 1
ATOM 1258 O O . THR B 1 19 ? -10.328 -6.449 6.004 1 98.56 19 THR B O 1
ATOM 1261 N N . PHE B 1 20 ? -10.891 -5.359 7.898 1 97.62 20 PHE B N 1
ATOM 1262 C CA . PHE B 1 20 ? -10.453 -6.441 8.773 1 97.62 20 PHE B CA 1
ATOM 1263 C C . PHE B 1 20 ? -11.227 -7.719 8.484 1 97.62 20 PHE B C 1
ATOM 1265 O O . PHE B 1 20 ? -10.648 -8.797 8.398 1 97.62 20 PHE B O 1
ATOM 1272 N N . VAL B 1 21 ? -12.508 -7.621 8.336 1 98.12 21 VAL B N 1
ATOM 1273 C CA . VAL B 1 21 ? -13.359 -8.773 8.078 1 98.12 21 VAL B CA 1
ATOM 1274 C C . VAL B 1 21 ? -12.984 -9.406 6.738 1 98.12 21 VAL B C 1
ATOM 1276 O O . VAL B 1 21 ? -12.852 -10.625 6.637 1 98.12 21 VAL B O 1
ATOM 1279 N N . THR B 1 22 ? -12.812 -8.594 5.684 1 98.56 22 THR B N 1
ATOM 1280 C CA . THR B 1 22 ? -12.422 -9.094 4.371 1 98.56 22 THR B CA 1
ATOM 1281 C C . THR B 1 22 ? -11.07 -9.797 4.434 1 98.56 22 THR B C 1
ATOM 1283 O O . THR B 1 22 ? -10.914 -10.898 3.904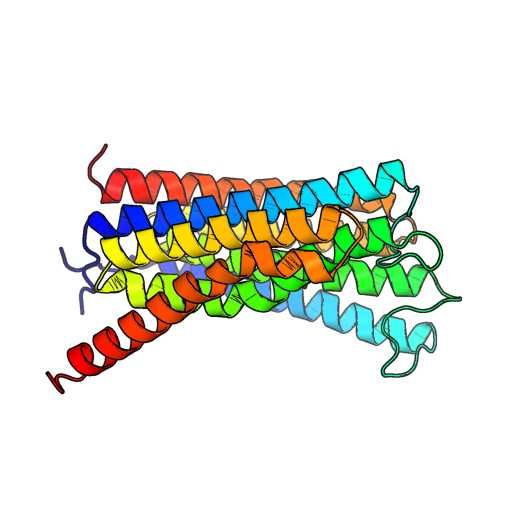 1 98.56 22 THR B O 1
ATOM 1286 N N . TYR B 1 23 ? -10.109 -9.141 5.082 1 98 23 TYR B N 1
ATOM 1287 C CA . TYR B 1 23 ? -8.766 -9.703 5.23 1 98 23 TYR B CA 1
ATOM 1288 C C . TYR B 1 23 ? -8.82 -11.055 5.922 1 98 23 TYR B C 1
ATOM 1290 O O . TYR B 1 23 ? -8.211 -12.023 5.453 1 98 23 TYR B O 1
ATOM 1298 N N . THR B 1 24 ? -9.562 -11.188 7.02 1 97.75 24 THR B N 1
ATOM 1299 C CA . THR B 1 24 ? -9.695 -12.422 7.785 1 97.75 24 THR B CA 1
ATOM 1300 C C . THR B 1 24 ? -10.414 -13.492 6.965 1 97.75 24 THR B C 1
ATOM 1302 O O . THR B 1 24 ? -10.023 -14.664 6.996 1 97.75 24 THR B O 1
ATOM 1305 N N . TYR B 1 25 ? -11.438 -13.047 6.281 1 98.62 25 TYR B N 1
ATOM 1306 C CA . TYR B 1 25 ? -12.18 -13.953 5.414 1 98.62 25 TYR B CA 1
ATOM 1307 C C . TYR B 1 25 ? -11.258 -14.633 4.41 1 98.62 25 TYR B C 1
ATOM 1309 O O . TYR B 1 25 ? -11.305 -15.852 4.23 1 98.62 25 TYR B O 1
ATOM 1317 N N . LEU B 1 26 ? -10.414 -13.891 3.748 1 98.38 26 LEU B N 1
ATOM 1318 C CA . LEU B 1 26 ? -9.492 -14.453 2.768 1 98.38 26 LEU B CA 1
ATOM 1319 C C . LEU B 1 26 ? -8.484 -15.383 3.436 1 98.38 26 LEU B C 1
ATOM 1321 O O . LEU B 1 26 ? -8.156 -16.438 2.898 1 98.38 26 LEU B O 1
ATOM 1325 N N . GLY B 1 27 ? -8 -14.969 4.625 1 97.75 27 GLY B N 1
ATOM 1326 C CA . GLY B 1 27 ? -7.078 -15.828 5.359 1 97.75 27 GLY B CA 1
ATOM 1327 C C . GLY B 1 27 ? -7.691 -17.156 5.77 1 97.75 27 GLY B C 1
ATOM 1328 O O . GLY B 1 27 ? -7.055 -18.203 5.648 1 97.75 27 GLY B O 1
ATOM 1329 N N . VAL B 1 28 ? -8.891 -17.094 6.277 1 97.94 28 VAL B N 1
ATOM 1330 C CA . VAL B 1 28 ? -9.602 -18.312 6.676 1 97.94 28 VAL B CA 1
ATOM 1331 C C . VAL B 1 28 ? -9.781 -19.219 5.469 1 97.94 28 VAL B C 1
ATOM 1333 O O . VAL B 1 28 ? -9.641 -20.438 5.582 1 97.94 28 VAL B O 1
ATOM 1336 N N . ASN B 1 29 ? -10.078 -18.641 4.309 1 98.44 29 ASN B N 1
ATOM 1337 C CA . ASN B 1 29 ? -10.242 -19.438 3.1 1 98.44 29 ASN B CA 1
ATOM 1338 C C . ASN B 1 29 ? -8.938 -20.141 2.711 1 98.44 29 ASN B C 1
ATOM 1340 O O . ASN B 1 29 ? -8.961 -21.266 2.203 1 98.44 29 ASN B O 1
ATOM 1344 N N . VAL B 1 30 ? -7.777 -19.516 2.922 1 97.94 30 VAL B N 1
ATOM 1345 C CA . VAL B 1 30 ? -6.496 -20.172 2.684 1 97.94 30 VAL B CA 1
ATOM 1346 C C . VAL B 1 30 ? -6.328 -21.344 3.648 1 97.94 30 VAL B C 1
ATOM 1348 O O . VAL B 1 30 ? -5.898 -22.422 3.248 1 97.94 30 VAL B O 1
ATOM 1351 N N . GLY B 1 31 ? -6.672 -21.094 4.938 1 96.81 31 GLY B N 1
ATOM 1352 C CA . GLY B 1 31 ? -6.605 -22.188 5.91 1 96.81 31 GLY B CA 1
ATOM 1353 C C . GLY B 1 31 ? -7.469 -23.375 5.539 1 96.81 31 GLY B C 1
ATOM 1354 O O . GLY B 1 31 ? -7.016 -24.516 5.613 1 96.81 31 GLY B O 1
ATOM 1355 N N . ARG B 1 32 ? -8.648 -23.109 5.145 1 98.19 32 ARG B N 1
ATOM 1356 C CA . ARG B 1 32 ? -9.547 -24.172 4.711 1 98.19 32 ARG B CA 1
ATOM 1357 C C . ARG B 1 32 ? -9 -24.906 3.486 1 98.19 32 ARG B C 1
ATOM 1359 O O . ARG B 1 32 ? -9.094 -26.125 3.387 1 98.19 32 ARG B O 1
ATOM 1366 N N . ALA B 1 33 ? -8.477 -24.156 2.531 1 97.75 33 ALA B N 1
ATOM 1367 C CA . ALA B 1 33 ? -7.883 -24.75 1.334 1 97.75 33 ALA B CA 1
ATOM 1368 C C . ALA B 1 33 ? -6.668 -25.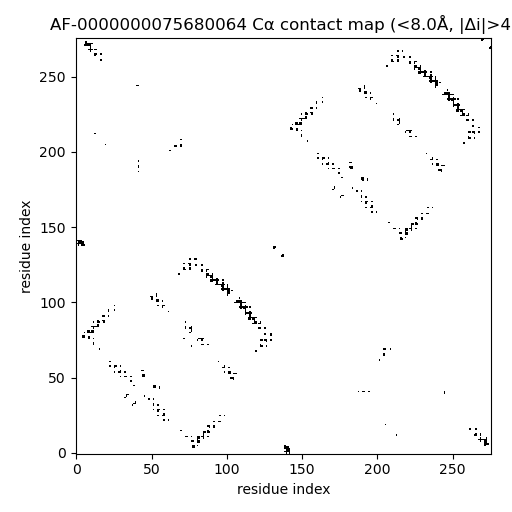594 1.689 1 97.75 33 ALA B C 1
ATOM 1370 O O . ALA B 1 33 ? -6.441 -26.656 1.082 1 97.75 33 ALA B O 1
ATOM 1371 N N . ARG B 1 34 ? -5.879 -25.141 2.66 1 96.75 34 ARG B N 1
ATOM 1372 C CA . ARG B 1 34 ? -4.723 -25.906 3.115 1 96.75 34 ARG B CA 1
ATOM 1373 C C . ARG B 1 34 ? -5.137 -27.297 3.58 1 96.75 34 ARG B C 1
ATOM 1375 O O . ARG B 1 34 ? -4.477 -28.297 3.262 1 96.75 34 ARG B O 1
ATOM 1382 N N . LYS B 1 35 ? -6.168 -27.328 4.328 1 97.25 35 LYS B N 1
ATOM 1383 C CA . LYS B 1 35 ? -6.684 -28.609 4.805 1 97.25 35 LYS B CA 1
ATOM 1384 C C . LYS B 1 35 ? -7.227 -29.453 3.648 1 97.25 35 LYS B C 1
ATOM 1386 O O . LYS B 1 35 ? -6.926 -30.641 3.545 1 97.25 35 LYS B O 1
ATOM 1391 N N . LYS B 1 36 ? -7.945 -28.891 2.787 1 97.69 36 LYS B N 1
ATOM 1392 C CA . LYS B 1 36 ? -8.594 -29.578 1.672 1 97.69 36 LYS B CA 1
ATOM 1393 C C . LYS B 1 36 ? -7.559 -30.203 0.734 1 97.69 36 LYS B C 1
ATOM 1395 O O . LYS B 1 36 ? -7.742 -31.312 0.253 1 97.69 36 LYS B O 1
ATOM 1400 N N . TYR B 1 37 ? -6.504 -29.5 0.453 1 97 37 TYR B N 1
ATOM 1401 C CA . TYR B 1 37 ? -5.527 -29.953 -0.533 1 97 37 TYR B CA 1
ATOM 1402 C C . TYR B 1 37 ? -4.293 -30.531 0.146 1 97 37 TYR B C 1
ATOM 1404 O O . TYR B 1 37 ? -3.303 -30.844 -0.517 1 97 37 TYR B O 1
ATOM 1412 N N . ASP B 1 38 ? -4.258 -30.562 1.442 1 96.69 38 ASP B N 1
ATOM 1413 C CA . ASP B 1 38 ? -3.227 -31.188 2.262 1 96.69 38 ASP B CA 1
ATOM 1414 C C . ASP B 1 38 ? -1.864 -30.547 2.021 1 96.69 38 ASP B C 1
ATOM 1416 O O . ASP B 1 38 ? -0.886 -31.234 1.732 1 96.69 38 ASP B O 1
ATOM 1420 N N . VAL B 1 39 ? -1.872 -29.297 2.035 1 96 39 VAL B N 1
ATOM 1421 C CA . VAL B 1 39 ? -0.626 -28.531 1.974 1 96 39 VAL B CA 1
ATOM 1422 C C . VAL B 1 39 ? -0.156 -28.203 3.387 1 96 39 VAL B C 1
ATOM 1424 O O . VAL B 1 39 ? -0.722 -27.328 4.043 1 96 39 VAL B O 1
ATOM 1427 N N . LYS B 1 40 ? 0.93 -28.828 3.805 1 93.25 40 LYS B N 1
ATOM 1428 C CA . LYS B 1 40 ? 1.356 -28.703 5.195 1 93.25 40 LYS B CA 1
ATOM 1429 C C . LYS B 1 40 ? 2.23 -27.469 5.398 1 93.25 40 LYS B C 1
ATOM 1431 O O . LYS B 1 40 ? 3.027 -27.125 4.527 1 93.25 40 LYS B O 1
ATOM 1436 N N . TYR B 1 41 ? 2.1 -26.922 6.551 1 89.12 41 TYR B N 1
ATOM 1437 C CA . TYR B 1 41 ? 3.025 -25.859 6.93 1 89.12 41 TYR B CA 1
ATOM 1438 C C . TYR B 1 41 ? 4.469 -26.359 6.887 1 89.12 41 TYR B C 1
ATOM 1440 O O . TYR B 1 41 ? 4.738 -27.531 7.164 1 89.12 41 TYR B O 1
ATOM 1448 N N . PRO B 1 42 ? 5.27 -25.406 6.547 1 90 42 PRO B N 1
ATOM 1449 C CA . PRO B 1 42 ? 5.219 -23.969 6.234 1 90 42 PRO B CA 1
ATOM 1450 C C . PRO B 1 42 ? 5.105 -23.688 4.738 1 90 42 PRO B C 1
ATOM 1452 O O . PRO B 1 42 ? 5.324 -22.562 4.293 1 90 42 PRO B O 1
ATOM 1455 N N . THR B 1 43 ? 4.898 -24.625 3.902 1 87.94 43 THR B N 1
ATOM 1456 C CA . THR B 1 43 ? 4.84 -24.484 2.451 1 87.94 43 THR B CA 1
ATOM 1457 C C . THR B 1 43 ? 3.801 -23.438 2.053 1 87.94 43 THR B C 1
ATOM 1459 O O . THR B 1 43 ? 2.645 -23.516 2.479 1 87.94 43 THR B O 1
ATOM 1462 N N . MET B 1 44 ? 4.148 -22.453 1.249 1 89.31 44 MET B N 1
ATOM 1463 C CA . MET B 1 44 ? 3.236 -21.391 0.85 1 89.31 44 MET B CA 1
ATOM 1464 C C . MET B 1 44 ? 2.545 -21.734 -0.466 1 89.31 44 MET B C 1
ATOM 1466 O O . MET B 1 44 ? 1.351 -21.469 -0.629 1 89.31 44 MET B O 1
ATOM 1470 N N . TYR B 1 45 ? 3.301 -22.219 -1.379 1 90.56 45 TYR B N 1
ATOM 1471 C CA . TYR B 1 45 ? 2.766 -22.594 -2.682 1 90.56 45 TYR B CA 1
ATOM 1472 C C . TYR B 1 45 ? 3.07 -24.062 -2.998 1 90.56 45 TYR B C 1
ATOM 1474 O O . TYR B 1 45 ? 4.191 -24.531 -2.781 1 90.56 45 TYR B O 1
ATOM 1482 N N . SER B 1 46 ? 2.049 -24.703 -3.482 1 92.25 46 SER B N 1
ATOM 1483 C CA . SER B 1 46 ? 2.146 -26.125 -3.816 1 92.25 46 SER B CA 1
ATOM 1484 C C . SER B 1 46 ? 2.609 -26.328 -5.258 1 92.25 46 SER B C 1
ATOM 1486 O O . SER B 1 46 ? 2.182 -25.594 -6.156 1 92.25 46 SER B O 1
ATOM 1488 N N . ASP B 1 47 ? 3.436 -27.312 -5.539 1 88.88 47 ASP B N 1
ATOM 1489 C CA . ASP B 1 47 ? 3.867 -27.672 -6.887 1 88.88 47 ASP B CA 1
ATOM 1490 C C . ASP B 1 47 ? 2.816 -28.531 -7.594 1 88.88 47 ASP B C 1
ATOM 1492 O O . ASP B 1 47 ? 2.863 -28.688 -8.812 1 88.88 47 ASP B O 1
ATOM 1496 N N . LYS B 1 48 ? 1.842 -29.078 -6.887 1 91.31 48 LYS B N 1
ATOM 1497 C CA . LYS B 1 48 ? 0.905 -30.047 -7.449 1 91.31 48 LYS B CA 1
ATOM 1498 C C . LYS B 1 48 ? -0.503 -29.453 -7.531 1 91.31 48 LYS B C 1
ATOM 1500 O O . LYS B 1 48 ? -1.263 -29.797 -8.445 1 91.31 48 LYS B O 1
ATOM 1505 N N . ASP B 1 49 ? -0.838 -28.609 -6.586 1 94.06 49 ASP B N 1
ATOM 1506 C CA . ASP B 1 49 ? -2.217 -28.156 -6.473 1 94.06 49 ASP B CA 1
ATOM 1507 C C . ASP B 1 49 ? -2.336 -26.672 -6.852 1 94.06 49 ASP B C 1
ATOM 1509 O O . ASP B 1 49 ? -2.23 -25.797 -5.992 1 94.06 49 ASP B O 1
ATOM 1513 N N . GLN B 1 50 ? -2.754 -26.422 -7.984 1 94.25 50 GLN B N 1
ATOM 1514 C CA . GLN B 1 50 ? -2.809 -25.062 -8.5 1 94.25 50 GLN B CA 1
ATOM 1515 C C . GLN B 1 50 ? -3.99 -24.297 -7.91 1 94.25 50 GLN B C 1
ATOM 1517 O O . GLN B 1 50 ? -3.914 -23.078 -7.719 1 94.25 50 GLN B O 1
ATOM 1522 N N . VAL B 1 51 ? -5.051 -25.016 -7.645 1 96.62 51 VAL B N 1
ATOM 1523 C CA . VAL B 1 51 ? -6.219 -24.344 -7.066 1 96.62 51 VAL B CA 1
ATOM 1524 C C . VAL B 1 51 ? -5.871 -23.812 -5.684 1 96.62 51 VAL B C 1
ATOM 1526 O O . VAL B 1 51 ? -6.258 -22.688 -5.332 1 96.62 51 VAL B O 1
ATOM 1529 N N . PHE B 1 52 ? -5.152 -24.578 -4.891 1 97.62 52 PHE B N 1
ATOM 1530 C CA . PHE B 1 52 ? -4.66 -24.078 -3.617 1 97.62 52 PHE B CA 1
ATOM 1531 C C . PHE B 1 52 ? -3.84 -22.797 -3.818 1 97.62 52 PHE B C 1
ATOM 1533 O O . PHE B 1 52 ? -4.004 -21.828 -3.082 1 97.62 52 PHE B O 1
ATOM 1540 N N . ASN B 1 53 ? -2.922 -22.812 -4.801 1 97 53 ASN B N 1
ATOM 1541 C CA . ASN B 1 53 ? -2.084 -21.656 -5.078 1 97 53 ASN B CA 1
ATOM 1542 C C . ASN B 1 53 ? -2.922 -20.422 -5.418 1 97 53 ASN B C 1
ATOM 1544 O O . ASN B 1 53 ? -2.537 -19.297 -5.102 1 97 53 ASN B O 1
ATOM 1548 N N . CYS B 1 54 ? -4.074 -20.625 -6.027 1 97.62 54 CYS B N 1
ATOM 1549 C CA . CYS B 1 54 ? -4.984 -19.531 -6.328 1 97.62 54 CYS B CA 1
ATOM 1550 C C . CYS B 1 54 ? -5.527 -18.906 -5.047 1 97.62 54 CYS B C 1
ATOM 1552 O O . CYS B 1 54 ? -5.605 -17.688 -4.93 1 97.62 54 CYS B O 1
ATOM 1554 N N . TYR B 1 55 ? -5.93 -19.734 -4.078 1 97.69 55 TYR B N 1
ATOM 1555 C CA . TYR B 1 55 ? -6.375 -19.219 -2.787 1 97.69 55 TYR B CA 1
ATOM 1556 C C . TYR B 1 55 ? -5.277 -18.406 -2.111 1 97.69 55 TYR B C 1
ATOM 1558 O O . TYR B 1 55 ? -5.531 -17.312 -1.607 1 97.69 55 TYR B O 1
ATOM 1566 N N . GLN B 1 56 ? -4.062 -18.953 -2.123 1 97.25 56 GLN B N 1
ATOM 1567 C CA . GLN B 1 56 ? -2.914 -18.297 -1.499 1 97.25 56 GLN B CA 1
ATOM 1568 C C . GLN B 1 56 ? -2.594 -16.984 -2.184 1 97.25 56 GLN B C 1
ATOM 1570 O O . GLN B 1 56 ? -2.359 -15.969 -1.518 1 97.25 56 GLN B O 1
ATOM 1575 N N . ARG B 1 57 ? -2.592 -16.969 -3.463 1 97.06 57 ARG B N 1
ATOM 1576 C CA . ARG B 1 57 ? -2.25 -15.773 -4.227 1 97.06 57 ARG B CA 1
ATOM 1577 C C . ARG B 1 57 ? -3.252 -14.656 -3.971 1 97.06 57 ARG B C 1
ATOM 1579 O O . ARG B 1 57 ? -2.869 -13.492 -3.836 1 97.06 57 ARG 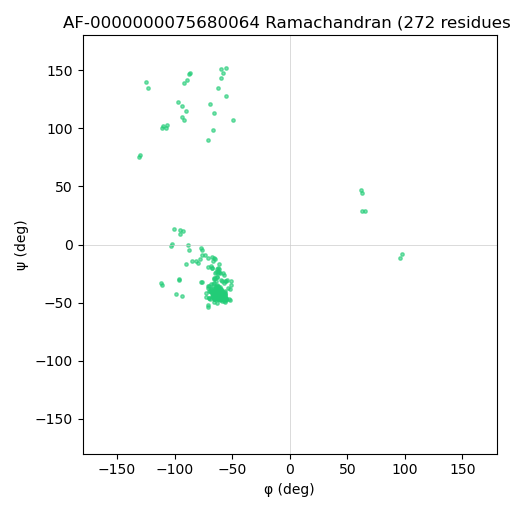B O 1
ATOM 1586 N N . ALA B 1 58 ? -4.527 -15.023 -3.945 1 97.19 58 ALA B N 1
ATOM 1587 C CA . ALA B 1 58 ? -5.559 -14.031 -3.666 1 97.19 58 ALA B CA 1
ATOM 1588 C C . ALA B 1 58 ? -5.32 -13.359 -2.316 1 97.19 58 ALA B C 1
ATOM 1590 O O . ALA B 1 58 ? -5.398 -12.133 -2.203 1 97.19 58 ALA B O 1
ATOM 1591 N N . HIS B 1 59 ? -5 -14.102 -1.326 1 97.38 59 HIS B N 1
ATOM 1592 C CA . HIS B 1 59 ? -4.734 -13.562 0.004 1 97.38 59 HIS B CA 1
ATOM 1593 C C . HIS B 1 59 ? -3.471 -12.711 0.013 1 97.38 59 HIS B C 1
ATOM 1595 O O . HIS B 1 59 ? -3.447 -11.633 0.608 1 97.38 59 HIS B O 1
ATOM 1601 N N . GLN B 1 60 ? -2.439 -13.25 -0.656 1 95.75 60 GLN B N 1
ATOM 1602 C CA . GLN B 1 60 ? -1.183 -12.508 -0.709 1 95.75 60 GLN B CA 1
ATOM 1603 C C . GLN B 1 60 ? -1.371 -11.156 -1.396 1 95.75 60 GLN B C 1
ATOM 1605 O O . GLN B 1 60 ? -0.784 -10.156 -0.979 1 95.75 60 GLN B O 1
ATOM 1610 N N . ASN B 1 61 ? -2.133 -11.117 -2.465 1 96.06 61 ASN B N 1
ATOM 1611 C CA . ASN B 1 61 ? -2.41 -9.867 -3.154 1 96.06 61 ASN B CA 1
ATOM 1612 C C . ASN B 1 61 ? -3.117 -8.867 -2.238 1 96.06 61 ASN B C 1
ATOM 1614 O O . ASN B 1 61 ? -2.863 -7.664 -2.311 1 96.06 61 ASN B O 1
ATOM 1618 N N . MET B 1 62 ? -4.039 -9.352 -1.426 1 96.44 62 MET B N 1
ATOM 1619 C CA . MET B 1 62 ? -4.676 -8.523 -0.406 1 96.44 62 MET B CA 1
ATOM 1620 C C . MET B 1 62 ? -3.631 -7.883 0.502 1 96.44 62 MET B C 1
ATOM 1622 O O . MET B 1 62 ? -3.674 -6.676 0.75 1 96.44 62 MET B O 1
ATOM 1626 N N . LEU B 1 63 ? -2.691 -8.68 0.948 1 94.94 63 LEU B N 1
ATOM 1627 C CA . LEU B 1 63 ? -1.64 -8.203 1.842 1 94.94 63 LEU B CA 1
ATOM 1628 C C . LEU B 1 63 ? -0.785 -7.141 1.159 1 94.94 63 LEU B C 1
ATOM 1630 O O . LEU B 1 63 ? -0.377 -6.168 1.794 1 94.94 63 LEU B O 1
ATOM 1634 N N . GLU B 1 64 ? -0.536 -7.285 -0.103 1 94.75 64 GLU B N 1
ATOM 1635 C CA . GLU B 1 64 ? 0.299 -6.359 -0.864 1 94.75 64 GLU B CA 1
ATOM 1636 C C . GLU B 1 64 ? -0.364 -4.992 -0.987 1 94.75 64 GLU B C 1
ATOM 1638 O O . GLU B 1 64 ? 0.315 -3.963 -0.966 1 94.75 64 GLU B O 1
ATOM 1643 N N . GLN B 1 65 ? -1.661 -5.008 -1.152 1 96.38 65 GLN B N 1
ATOM 1644 C CA . GLN B 1 65 ? -2.398 -3.773 -1.393 1 96.38 65 GLN B CA 1
ATOM 1645 C C . GLN B 1 65 ? -2.748 -3.078 -0.08 1 96.38 65 GLN B C 1
ATOM 1647 O O . GLN B 1 65 ? -3.01 -1.873 -0.061 1 96.38 65 GLN B O 1
ATOM 1652 N N . LEU B 1 66 ? -2.648 -3.701 1.031 1 96.88 66 LEU B N 1
ATOM 1653 C CA . LEU B 1 66 ? -3.273 -3.314 2.293 1 96.88 66 LEU B CA 1
ATOM 1654 C C . LEU B 1 66 ? -2.625 -2.055 2.855 1 96.88 66 LEU B C 1
ATOM 1656 O O . LEU B 1 66 ? -3.32 -1.115 3.248 1 96.88 66 LEU B O 1
ATOM 1660 N N . PRO B 1 67 ? -1.27 -1.97 2.877 1 96.44 67 PRO B N 1
ATOM 1661 C CA . PRO B 1 67 ? -0.669 -0.816 3.551 1 96.44 67 PRO B CA 1
ATOM 1662 C C . PRO B 1 67 ? -1.049 0.512 2.9 1 96.44 67 PRO B C 1
ATOM 1664 O O . PRO B 1 67 ? -1.481 1.439 3.59 1 96.44 67 PRO B O 1
ATOM 1667 N N . LEU B 1 68 ? -0.968 0.594 1.599 1 97.44 68 LEU B N 1
ATOM 1668 C CA . LEU B 1 68 ? -1.275 1.849 0.92 1 97.44 68 LEU B CA 1
ATOM 1669 C C . LEU B 1 68 ? -2.771 2.139 0.967 1 97.44 68 LEU B C 1
ATOM 1671 O O . LEU B 1 68 ? -3.18 3.291 1.139 1 97.44 68 LEU B O 1
ATOM 1675 N N . PHE B 1 69 ? -3.604 1.143 0.86 1 98.25 69 PHE B N 1
ATOM 1676 C CA . PHE B 1 69 ? -5.047 1.331 0.953 1 98.25 69 PHE B CA 1
ATOM 1677 C C . PHE B 1 69 ? -5.426 1.944 2.295 1 98.25 69 PHE B C 1
ATOM 1679 O O . PHE B 1 69 ? -6.164 2.932 2.346 1 98.25 69 PHE B O 1
ATOM 1686 N N . LEU B 1 70 ? -4.844 1.379 3.373 1 97.88 70 LEU B N 1
ATOM 1687 C CA . LEU B 1 70 ? -5.195 1.827 4.715 1 97.88 70 LEU B CA 1
ATOM 1688 C C . LEU B 1 70 ? -4.781 3.279 4.93 1 97.88 70 LEU B C 1
ATOM 1690 O O . LEU B 1 70 ? -5.551 4.07 5.48 1 97.88 70 LEU B O 1
ATOM 1694 N N . VAL B 1 71 ? -3.611 3.576 4.484 1 98 71 VAL B N 1
ATOM 1695 C CA . VAL B 1 71 ? -3.098 4.922 4.723 1 98 71 VAL B CA 1
ATOM 1696 C C . VAL B 1 71 ? -3.924 5.938 3.939 1 98 71 VAL B C 1
ATOM 1698 O O . VAL B 1 71 ? -4.293 6.988 4.469 1 98 71 VAL B O 1
ATOM 1701 N N . PHE B 1 72 ? -4.285 5.609 2.723 1 98.5 72 PHE B N 1
ATOM 1702 C CA . PHE B 1 72 ? -5.07 6.547 1.931 1 98.5 72 PHE B CA 1
ATOM 1703 C C . PHE B 1 72 ? -6.492 6.652 2.471 1 98.5 72 PHE B C 1
ATOM 1705 O O . PHE B 1 72 ? -7.105 7.719 2.414 1 98.5 72 PHE B O 1
ATOM 1712 N N . LEU B 1 73 ? -7.074 5.555 2.961 1 98.5 73 LEU B N 1
ATOM 1713 C CA . LEU B 1 73 ? -8.398 5.586 3.57 1 98.5 73 LEU B CA 1
ATOM 1714 C C . LEU B 1 73 ? -8.43 6.547 4.754 1 98.5 73 LEU B C 1
ATOM 1716 O O . LEU B 1 73 ? -9.328 7.383 4.859 1 98.5 73 LEU B O 1
ATOM 1720 N N . LEU B 1 74 ? -7.41 6.465 5.574 1 96.94 74 LEU B N 1
ATOM 1721 C CA . LEU B 1 74 ? -7.363 7.273 6.789 1 96.94 74 LEU B CA 1
ATOM 1722 C C . LEU B 1 74 ? -7.086 8.734 6.457 1 96.94 74 LEU B C 1
ATOM 1724 O O . LEU B 1 74 ?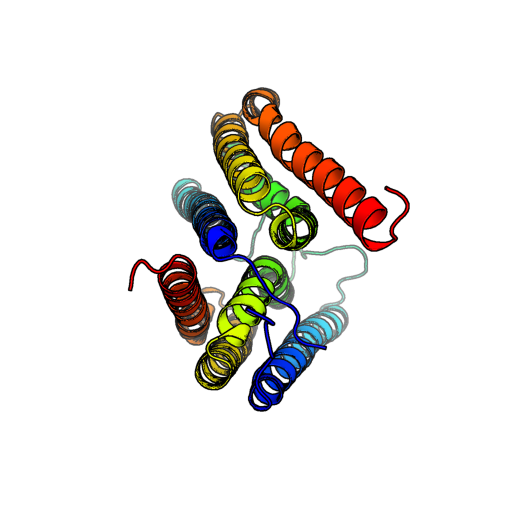 -7.75 9.633 6.984 1 96.94 74 LEU B O 1
ATOM 1728 N N . VAL B 1 75 ? -6.18 8.977 5.535 1 96.25 75 VAL B N 1
ATOM 1729 C CA . VAL B 1 75 ? -5.785 10.336 5.188 1 96.25 75 VAL B CA 1
ATOM 1730 C C . VAL B 1 75 ? -6.938 11.039 4.473 1 96.25 75 VAL B C 1
ATOM 1732 O O . VAL B 1 75 ? -7.297 12.172 4.824 1 96.25 75 VAL B O 1
ATOM 1735 N N . ALA B 1 76 ? -7.547 10.391 3.502 1 97.31 76 ALA B N 1
ATOM 1736 C CA . ALA B 1 76 ? -8.688 10.961 2.785 1 97.31 76 ALA B CA 1
ATOM 1737 C C . ALA B 1 76 ? -9.883 11.156 3.717 1 97.31 76 ALA B C 1
ATOM 1739 O O . ALA B 1 76 ? -10.617 12.133 3.594 1 97.31 76 ALA B O 1
ATOM 1740 N N . GLY B 1 77 ? -10.078 10.234 4.629 1 96.56 77 GLY B N 1
ATOM 1741 C CA . GLY B 1 77 ? -11.242 10.227 5.508 1 96.56 77 GLY B CA 1
ATOM 1742 C C . GLY B 1 77 ? -11.258 11.383 6.492 1 96.56 77 GLY B C 1
ATOM 1743 O O . GLY B 1 77 ? -12.297 11.703 7.059 1 96.56 77 GLY B O 1
ATOM 1744 N N . VAL B 1 78 ? -10.102 11.977 6.719 1 93.62 78 VAL B N 1
ATOM 1745 C CA . VAL B 1 78 ? -10.008 13.055 7.695 1 93.62 78 VAL B CA 1
ATOM 1746 C C . VAL B 1 78 ? -10.828 14.258 7.223 1 93.62 78 VAL B C 1
ATOM 1748 O O . VAL B 1 78 ? -11.594 14.836 7.996 1 93.62 78 VAL B O 1
ATOM 1751 N N . GLN B 1 79 ? -10.688 14.586 5.965 1 92.94 79 GLN B N 1
ATOM 1752 C CA . GLN B 1 79 ? -11.398 15.75 5.461 1 92.94 79 GLN B CA 1
ATOM 1753 C C . GLN B 1 79 ? -12.711 15.352 4.789 1 92.94 79 GLN B C 1
ATOM 1755 O O . GLN B 1 79 ? -13.672 16.125 4.789 1 92.94 79 GLN B O 1
ATOM 1760 N N . PHE B 1 80 ? -12.758 14.141 4.207 1 96.19 80 PHE B N 1
ATOM 1761 C CA . PHE B 1 80 ? -13.938 13.672 3.486 1 96.19 80 PHE B CA 1
ATOM 1762 C C . PHE B 1 80 ? -14.328 12.273 3.938 1 96.19 80 PHE B C 1
ATOM 1764 O O . PHE B 1 80 ? -14.203 11.312 3.176 1 96.19 80 PHE B O 1
ATOM 1771 N N . PRO B 1 81 ? -14.898 12.141 5.074 1 97.19 81 PRO B N 1
ATOM 1772 C CA . PRO B 1 81 ? -15.125 10.828 5.684 1 97.19 81 PRO B CA 1
ATOM 1773 C C . PRO B 1 81 ? -16.156 9.992 4.926 1 97.19 81 PRO B C 1
ATOM 1775 O O . PRO B 1 81 ? -15.938 8.797 4.703 1 97.19 81 PRO B O 1
ATOM 1778 N N . VAL B 1 82 ? -17.219 10.578 4.469 1 98.12 82 VAL B N 1
ATOM 1779 C CA . VAL B 1 82 ? -18.312 9.797 3.885 1 98.12 82 VAL B CA 1
ATOM 1780 C C . VAL B 1 82 ? -17.875 9.234 2.537 1 98.12 82 VAL B C 1
ATOM 1782 O O . VAL B 1 82 ? -17.891 8.016 2.332 1 98.12 82 VAL B O 1
ATOM 1785 N N . PRO B 1 83 ? -17.391 10.086 1.602 1 98.62 83 PRO B N 1
ATOM 1786 C CA . PRO B 1 83 ? -16.969 9.484 0.337 1 98.62 83 PRO B CA 1
ATOM 1787 C C . PRO B 1 83 ? -15.805 8.508 0.512 1 98.62 83 PRO B C 1
ATOM 1789 O O . PRO B 1 83 ? -15.703 7.527 -0.225 1 98.62 83 PRO B O 1
ATOM 1792 N N . SER B 1 84 ? -14.898 8.789 1.427 1 98.69 84 SER B N 1
ATOM 1793 C CA . SER B 1 84 ? -13.789 7.875 1.686 1 98.69 84 SER B CA 1
ATOM 1794 C C . SER B 1 84 ? -14.289 6.527 2.188 1 98.69 84 SER B C 1
ATOM 1796 O O . SER B 1 84 ? -13.805 5.48 1.758 1 98.69 84 SER B O 1
ATOM 1798 N N . ALA B 1 85 ? -15.258 6.547 3.104 1 98.69 85 ALA B N 1
ATOM 1799 C CA . ALA B 1 85 ? -15.828 5.309 3.623 1 98.69 85 ALA B CA 1
ATOM 1800 C C . ALA B 1 85 ? -16.484 4.492 2.51 1 98.69 85 ALA B C 1
ATOM 1802 O O . ALA B 1 85 ? -16.328 3.271 2.457 1 98.69 85 ALA B O 1
ATOM 1803 N N . ILE B 1 86 ? -17.219 5.184 1.642 1 98.69 86 ILE B N 1
ATOM 1804 C CA . ILE B 1 86 ? -17.875 4.516 0.521 1 98.69 86 ILE B CA 1
ATOM 1805 C C . ILE B 1 86 ? -16.828 3.904 -0.402 1 98.69 86 ILE B C 1
ATOM 1807 O O . ILE B 1 86 ? -16.938 2.746 -0.809 1 98.69 86 ILE B O 1
ATOM 1811 N N . ALA B 1 87 ? -15.812 4.664 -0.74 1 98.81 87 ALA B N 1
ATOM 1812 C CA . ALA B 1 87 ? -14.719 4.152 -1.57 1 98.81 87 ALA B CA 1
ATOM 1813 C C . ALA B 1 87 ? -14.078 2.928 -0.931 1 98.81 87 ALA B C 1
ATOM 1815 O O . ALA B 1 87 ? -13.734 1.963 -1.622 1 98.81 87 ALA B O 1
ATOM 1816 N N . GLY B 1 88 ? -13.852 2.971 0.41 1 98.81 88 GLY B N 1
ATOM 1817 C CA . GLY B 1 88 ? -13.305 1.824 1.118 1 98.81 88 GLY B CA 1
ATOM 1818 C C . GLY B 1 88 ? -14.18 0.588 1.011 1 98.81 88 GLY B C 1
ATOM 1819 O O . GLY B 1 88 ? -13.672 -0.523 0.843 1 98.81 88 GLY B O 1
ATOM 1820 N N . LEU B 1 89 ? -15.453 0.79 1.079 1 98.69 89 LEU B N 1
ATOM 1821 C CA . LEU B 1 89 ? -16.375 -0.341 0.962 1 98.69 89 LEU B CA 1
ATOM 1822 C C . LEU B 1 89 ? -16.328 -0.924 -0.446 1 98.69 89 LEU B C 1
ATOM 1824 O O . LEU B 1 89 ? -16.422 -2.143 -0.621 1 98.69 89 LEU B O 1
ATOM 1828 N N . VAL B 1 90 ? -16.281 -0.072 -1.44 1 98.69 90 VAL B N 1
ATOM 1829 C CA . VAL B 1 90 ? -16.156 -0.527 -2.82 1 98.69 90 VAL B CA 1
ATOM 1830 C C . VAL B 1 90 ? -14.883 -1.356 -2.979 1 98.69 90 VAL B C 1
ATOM 1832 O O . VAL B 1 90 ? -14.898 -2.416 -3.609 1 98.69 90 VAL B O 1
ATOM 1835 N N . TRP B 1 91 ? -13.766 -0.833 -2.447 1 98.75 91 TRP B N 1
ATOM 1836 C CA . TRP B 1 91 ? -12.508 -1.567 -2.496 1 98.75 91 TRP B CA 1
ATOM 1837 C C . TRP B 1 91 ? -12.656 -2.945 -1.86 1 98.75 91 TRP B C 1
ATOM 1839 O O . TRP B 1 91 ? -12.242 -3.953 -2.443 1 98.75 91 TRP B O 1
ATOM 1849 N N . ASN B 1 92 ? -13.32 -3.039 -0.729 1 98.75 92 ASN B N 1
ATOM 1850 C CA . ASN B 1 92 ? -13.5 -4.305 -0.025 1 98.75 92 ASN B CA 1
ATOM 1851 C C . ASN B 1 92 ? -14.352 -5.277 -0.833 1 98.75 92 ASN B C 1
ATOM 1853 O O . ASN B 1 92 ? -14.008 -6.453 -0.958 1 98.75 92 ASN B O 1
ATOM 1857 N N . ALA B 1 93 ? -15.43 -4.801 -1.354 1 98.69 93 ALA B N 1
ATOM 1858 C CA . ALA B 1 93 ? -16.266 -5.648 -2.191 1 98.69 93 ALA B CA 1
ATOM 1859 C C . ALA B 1 93 ? -15.492 -6.191 -3.385 1 98.69 93 ALA B C 1
ATOM 1861 O O . ALA B 1 93 ? -15.609 -7.371 -3.73 1 98.69 93 ALA B O 1
ATOM 1862 N N . GLY B 1 94 ? -14.734 -5.359 -3.979 1 98.62 94 GLY B N 1
ATOM 1863 C CA . GLY B 1 94 ? -13.914 -5.781 -5.102 1 98.62 94 GLY B CA 1
ATOM 1864 C C . GLY B 1 94 ? -12.891 -6.84 -4.727 1 98.62 94 GLY B C 1
ATOM 1865 O O . GLY B 1 94 ? -12.625 -7.758 -5.508 1 98.62 94 GLY B O 1
ATOM 1866 N N . ARG B 1 95 ? -12.297 -6.723 -3.525 1 98.62 95 ARG B N 1
ATOM 1867 C CA . ARG B 1 95 ? -11.312 -7.699 -3.068 1 98.62 95 ARG B CA 1
ATOM 1868 C C . ARG B 1 95 ? -11.945 -9.078 -2.91 1 98.62 95 ARG B C 1
ATOM 1870 O O . ARG B 1 95 ? -11.312 -10.094 -3.199 1 98.62 95 ARG B O 1
ATOM 1877 N N . ILE B 1 96 ? -13.195 -9.117 -2.422 1 98.75 96 ILE B N 1
ATOM 1878 C CA . ILE B 1 96 ? -13.891 -10.391 -2.262 1 98.75 96 ILE B CA 1
ATOM 1879 C C . ILE B 1 96 ? -14.148 -11.008 -3.633 1 98.75 96 ILE B C 1
ATOM 1881 O O . ILE B 1 96 ? -13.883 -12.195 -3.85 1 98.75 96 ILE B O 1
ATOM 1885 N N . VAL B 1 97 ? -14.656 -10.195 -4.582 1 98.75 97 VAL B N 1
ATOM 1886 C CA . VAL B 1 97 ? -14.945 -10.688 -5.922 1 98.75 97 VAL B CA 1
ATOM 1887 C C . VAL B 1 97 ? -13.648 -11.117 -6.605 1 98.75 97 VAL B C 1
ATOM 1889 O O . VAL B 1 97 ? -13.617 -12.141 -7.293 1 98.75 97 VAL B O 1
ATOM 1892 N N . TYR B 1 98 ? -12.57 -10.312 -6.445 1 98.44 98 TYR B N 1
ATOM 1893 C CA . TYR B 1 98 ? -11.25 -10.656 -6.953 1 98.44 98 TYR B CA 1
ATOM 1894 C C . TYR B 1 98 ? -10.82 -12.039 -6.477 1 98.44 98 TYR B C 1
ATOM 1896 O O . TYR B 1 98 ? -10.414 -12.883 -7.281 1 98.44 98 TYR B O 1
ATOM 1904 N N . ALA B 1 99 ? -10.992 -12.289 -5.219 1 98.44 99 ALA B N 1
ATOM 1905 C CA . ALA B 1 99 ? -10.609 -13.562 -4.625 1 98.44 99 ALA B CA 1
ATOM 1906 C C . ALA B 1 99 ? -11.445 -14.711 -5.188 1 98.44 99 ALA B C 1
ATOM 1908 O O . ALA B 1 99 ? -10.906 -15.766 -5.531 1 98.44 99 ALA B O 1
ATOM 1909 N N . HIS B 1 100 ? -12.703 -14.492 -5.25 1 98.62 100 HIS B N 1
ATOM 1910 C CA . HIS B 1 100 ? -13.57 -15.562 -5.746 1 98.62 100 HIS B CA 1
ATOM 1911 C C . HIS B 1 100 ? -13.297 -15.852 -7.219 1 98.62 100 HIS B C 1
ATOM 1913 O O . HIS B 1 100 ? -13.523 -16.969 -7.688 1 98.62 100 HIS B O 1
ATOM 1919 N N . GLY B 1 101 ? -12.859 -14.852 -7.961 1 98.19 101 GLY B N 1
ATOM 1920 C CA . GLY B 1 101 ? -12.328 -15.148 -9.281 1 98.19 101 GLY B CA 1
ATOM 1921 C C . GLY B 1 101 ? -11.172 -16.125 -9.266 1 98.19 101 GLY B C 1
ATOM 1922 O O . GLY B 1 101 ? -11.164 -17.109 -10.008 1 98.19 101 GLY B O 1
ATOM 1923 N N . TYR B 1 102 ? -10.234 -15.906 -8.438 1 97.69 102 TYR B N 1
ATOM 1924 C CA . TYR B 1 102 ? -9.102 -16.812 -8.266 1 97.69 102 TYR B CA 1
ATOM 1925 C C . TYR B 1 102 ? -9.57 -18.188 -7.832 1 97.69 102 TYR B C 1
ATOM 1927 O O . TYR B 1 102 ? -9.062 -19.203 -8.312 1 97.69 102 TYR B O 1
ATOM 1935 N N . TYR B 1 103 ? -10.57 -18.266 -6.953 1 97.81 103 TYR B N 1
ATOM 1936 C CA . TYR B 1 103 ? -10.992 -19.516 -6.336 1 97.81 103 TYR B CA 1
ATOM 1937 C C . TYR B 1 103 ? -11.594 -20.453 -7.371 1 97.81 103 TYR B C 1
ATOM 1939 O O . TYR B 1 103 ? -11.758 -21.641 -7.109 1 97.81 103 TYR B O 1
ATOM 1947 N N . THR B 1 104 ? -11.922 -19.969 -8.555 1 97.38 104 THR B N 1
ATOM 1948 C CA . THR B 1 104 ? -12.414 -20.828 -9.617 1 97.38 104 THR B CA 1
ATOM 1949 C C . THR B 1 104 ? -11.305 -21.75 -10.117 1 97.38 104 THR B C 1
ATOM 1951 O O . THR B 1 104 ? -11.578 -22.75 -10.797 1 97.38 104 THR B O 1
ATOM 1954 N N . GLY B 1 105 ? -10.07 -21.422 -9.852 1 96.12 105 GLY B N 1
ATOM 1955 C CA . GLY B 1 105 ? -8.93 -22.172 -10.375 1 96.12 105 GLY B CA 1
ATOM 1956 C C . GLY B 1 105 ? -8.359 -21.562 -11.641 1 96.12 105 GLY B C 1
ATOM 1957 O O . GLY B 1 105 ? -7.293 -21.969 -12.102 1 96.12 105 GLY B O 1
ATOM 1958 N N . ASP B 1 106 ? -9.047 -20.625 -12.227 1 96.38 106 ASP B N 1
ATOM 1959 C CA . ASP B 1 106 ? -8.602 -19.859 -13.391 1 96.38 106 ASP B CA 1
ATOM 1960 C C . ASP B 1 106 ? -8.234 -18.438 -13.008 1 96.38 106 ASP B C 1
ATOM 1962 O O . ASP B 1 106 ? -9.109 -17.562 -12.898 1 96.38 106 ASP B O 1
ATOM 1966 N N . PRO B 1 107 ? -6.938 -18.172 -12.914 1 96 107 PRO B N 1
ATOM 1967 C CA . PRO B 1 107 ? -6.496 -16.859 -12.438 1 96 107 PRO B CA 1
ATOM 1968 C C . PRO B 1 107 ? -7.031 -15.719 -13.289 1 96 107 PRO B C 1
ATOM 1970 O O . PRO B 1 107 ? -7.125 -14.586 -12.812 1 96 107 PRO B O 1
ATOM 1973 N N . GLU B 1 108 ? -7.375 -15.922 -14.523 1 96.12 108 GLU B N 1
ATOM 1974 C CA . GLU B 1 108 ? -7.859 -14.852 -15.391 1 96.12 108 GLU B CA 1
ATOM 1975 C C . GLU B 1 108 ? -9.188 -14.297 -14.891 1 96.12 108 GLU B C 1
ATOM 1977 O O . GLU B 1 108 ? -9.523 -13.141 -15.156 1 96.12 108 GLU B O 1
ATOM 1982 N N . LYS B 1 109 ? -9.898 -15.055 -14.18 1 97.38 109 LYS B N 1
ATOM 1983 C CA . LYS B 1 109 ? -11.227 -14.656 -13.719 1 97.38 109 LYS B CA 1
ATOM 1984 C C . LYS B 1 109 ? -11.125 -13.664 -12.562 1 97.38 109 LYS B C 1
ATOM 1986 O O . LYS B 1 109 ? -12.125 -13.062 -12.164 1 97.38 109 LYS B O 1
ATOM 1991 N N . ARG B 1 110 ? -9.914 -13.438 -12.148 1 96.12 110 ARG B N 1
ATOM 1992 C CA . ARG B 1 110 ? -9.695 -12.422 -11.125 1 96.12 110 ARG B CA 1
ATOM 1993 C C . ARG B 1 110 ? -10.141 -11.047 -11.617 1 96.12 110 ARG B C 1
ATOM 1995 O O . ARG B 1 110 ? -10.422 -10.156 -10.82 1 96.12 110 ARG B O 1
ATOM 2002 N N . ILE B 1 111 ? -10.227 -10.898 -12.859 1 95.81 111 ILE B N 1
ATOM 2003 C CA . ILE B 1 111 ? -10.539 -9.609 -13.461 1 95.81 111 ILE B CA 1
ATOM 2004 C C . ILE B 1 111 ? -11.93 -9.156 -13.016 1 95.81 111 ILE B C 1
ATOM 2006 O O . ILE B 1 111 ? -12.258 -7.973 -13.086 1 95.81 111 ILE B O 1
ATOM 2010 N N . TRP B 1 112 ? -12.805 -10.047 -12.594 1 96.5 112 TRP B N 1
ATOM 2011 C CA . TRP B 1 112 ? -14.141 -9.719 -12.109 1 96.5 112 TRP B CA 1
ATOM 2012 C C . TRP B 1 112 ? -14.07 -8.734 -10.945 1 96.5 112 TRP B C 1
ATOM 2014 O O . TRP B 1 112 ? -14.969 -7.918 -10.758 1 96.5 112 TRP B O 1
ATOM 2024 N N . GLY B 1 113 ? -13.008 -8.844 -10.125 1 97.06 113 GLY B N 1
ATOM 2025 C CA . GLY B 1 113 ? -12.836 -8 -8.953 1 97.06 113 GLY B CA 1
ATOM 2026 C C . GLY B 1 113 ? -12.023 -6.75 -9.227 1 97.06 113 GLY B C 1
ATOM 2027 O O . GLY B 1 113 ? -11.641 -6.035 -8.297 1 97.06 113 GLY B O 1
ATOM 2028 N N . GLY B 1 114 ? -11.797 -6.477 -10.508 1 94.62 114 GLY B N 1
ATOM 2029 C CA . GLY B 1 114 ? -10.945 -5.363 -10.898 1 94.62 114 GLY B CA 1
ATOM 2030 C C . GLY B 1 114 ? -11.484 -4.02 -10.438 1 94.62 114 GLY B C 1
ATOM 2031 O O . GLY B 1 114 ? -10.727 -3.057 -10.305 1 94.62 114 GLY B O 1
ATOM 2032 N N . PHE B 1 115 ? -12.758 -3.916 -10.125 1 95.19 115 PHE B N 1
ATOM 2033 C CA . PHE B 1 115 ? -13.344 -2.643 -9.719 1 95.19 115 PHE B CA 1
ATOM 2034 C C . PHE B 1 115 ? -12.852 -2.244 -8.328 1 95.19 115 PHE B C 1
ATOM 2036 O O . PHE B 1 115 ? -13.055 -1.108 -7.898 1 95.19 115 PHE B O 1
ATOM 2043 N N . SER B 1 116 ? -12.188 -3.129 -7.578 1 96.75 116 SER B N 1
ATOM 2044 C CA . SER B 1 116 ? -11.508 -2.746 -6.348 1 96.75 116 SER B CA 1
ATOM 2045 C C . SER B 1 116 ? -10.578 -1.562 -6.574 1 96.75 116 SER B C 1
ATOM 2047 O O . SER B 1 116 ? -10.477 -0.672 -5.727 1 96.75 116 SER B O 1
ATOM 2049 N N . HIS B 1 117 ? -9.914 -1.531 -7.715 1 96.31 117 HIS B N 1
ATOM 2050 C CA . HIS B 1 117 ? -8.984 -0.452 -8.039 1 96.31 117 HIS B CA 1
ATOM 2051 C C . HIS B 1 117 ? -9.711 0.887 -8.125 1 96.31 117 HIS B C 1
ATOM 2053 O O . HIS B 1 117 ? -9.125 1.934 -7.836 1 96.31 117 HIS B O 1
ATOM 2059 N N . MET B 1 118 ? -10.992 0.873 -8.469 1 96.81 118 MET B N 1
ATOM 2060 C CA . MET B 1 118 ? -11.766 2.109 -8.523 1 96.81 118 MET B CA 1
ATOM 2061 C C . MET B 1 118 ? -11.898 2.73 -7.141 1 96.81 118 MET B C 1
ATOM 2063 O O . MET B 1 118 ? -11.781 3.947 -6.984 1 96.81 118 MET B O 1
ATOM 2067 N N . GLY B 1 119 ? -12.188 1.897 -6.168 1 97.94 119 GLY B N 1
ATOM 2068 C CA . GLY B 1 119 ? -12.242 2.393 -4.801 1 97.94 119 GLY B CA 1
ATOM 2069 C C . GLY B 1 119 ? -10.922 2.98 -4.332 1 97.94 119 GLY B C 1
ATOM 2070 O O . GLY B 1 119 ? -10.898 4.062 -3.74 1 97.94 119 GLY B O 1
ATOM 2071 N N . HIS B 1 120 ? -9.883 2.32 -4.641 1 97.88 120 HIS B N 1
ATOM 2072 C CA . HIS B 1 120 ? -8.562 2.768 -4.211 1 97.88 120 HIS B CA 1
ATOM 2073 C C . HIS B 1 120 ? -8.164 4.066 -4.902 1 97.88 120 HIS B C 1
ATOM 2075 O O . HIS B 1 120 ? -7.668 4.992 -4.262 1 97.88 120 HIS B O 1
ATOM 2081 N N . PHE B 1 121 ? -8.391 4.176 -6.188 1 98.19 121 PHE B N 1
ATOM 2082 C CA . PHE B 1 121 ? -8.062 5.383 -6.938 1 98.19 121 PHE B CA 1
ATOM 2083 C C . PHE B 1 121 ? -8.891 6.566 -6.457 1 98.19 121 PHE B C 1
ATOM 2085 O O . PHE B 1 121 ? -8.398 7.695 -6.398 1 98.19 121 PHE B O 1
ATOM 2092 N N . ALA B 1 122 ? -10.117 6.273 -6.16 1 98.5 122 ALA B N 1
ATOM 2093 C CA . ALA B 1 122 ? -10.945 7.336 -5.602 1 98.5 122 ALA B CA 1
ATOM 2094 C C . ALA B 1 122 ? -10.336 7.902 -4.324 1 98.5 122 ALA B C 1
ATOM 2096 O O . ALA B 1 122 ? -10.305 9.117 -4.125 1 98.5 122 ALA B O 1
ATOM 2097 N N . LEU B 1 123 ? -9.852 7.043 -3.484 1 98.69 123 LEU B N 1
ATOM 2098 C CA . LEU B 1 123 ? -9.234 7.48 -2.236 1 98.69 123 LEU B CA 1
ATOM 2099 C C . LEU B 1 123 ? -8 8.344 -2.514 1 98.69 123 LEU B C 1
ATOM 2101 O O . LEU B 1 123 ? -7.777 9.344 -1.833 1 98.69 123 LEU B O 1
ATOM 2105 N N . ILE B 1 124 ? -7.199 7.949 -3.488 1 98.5 124 ILE B N 1
ATOM 2106 C CA . ILE B 1 124 ? -6.004 8.703 -3.846 1 98.5 124 ILE B CA 1
ATOM 2107 C C . ILE B 1 124 ? -6.395 10.094 -4.336 1 98.5 124 ILE B C 1
ATOM 2109 O O . ILE B 1 124 ? -5.801 11.094 -3.922 1 98.5 124 ILE B O 1
ATOM 2113 N N . LEU B 1 125 ? -7.41 10.164 -5.176 1 98.56 125 LEU B N 1
ATOM 2114 C CA . LEU B 1 125 ? -7.875 11.445 -5.699 1 98.56 125 LEU B CA 1
ATOM 2115 C C . LEU B 1 125 ? -8.398 12.328 -4.578 1 98.56 125 LEU B C 1
ATOM 2117 O O . LEU B 1 125 ? -8.133 13.531 -4.559 1 98.56 125 LEU B O 1
ATOM 2121 N N . ILE B 1 126 ? -9.156 11.758 -3.668 1 98.19 126 ILE B N 1
ATOM 2122 C CA . ILE B 1 126 ? -9.656 12.516 -2.529 1 98.19 126 ILE B CA 1
ATOM 2123 C C . ILE B 1 126 ? -8.492 13.016 -1.685 1 98.19 126 ILE B C 1
ATOM 2125 O O . ILE B 1 126 ? -8.484 14.164 -1.236 1 98.19 126 ILE B O 1
ATOM 2129 N N . ALA B 1 127 ? -7.496 12.156 -1.474 1 97.94 127 ALA B N 1
ATOM 2130 C CA . ALA B 1 127 ? -6.32 12.547 -0.7 1 97.94 127 ALA B CA 1
ATOM 2131 C C . ALA B 1 127 ? -5.586 13.711 -1.366 1 97.94 127 ALA B C 1
ATOM 2133 O O . ALA B 1 127 ? -5.133 14.633 -0.689 1 97.94 127 ALA B O 1
ATOM 2134 N N . ILE B 1 128 ? -5.438 13.695 -2.664 1 98.06 128 ILE B N 1
ATOM 2135 C CA . ILE B 1 128 ? -4.797 14.773 -3.406 1 98.06 128 ILE B CA 1
ATOM 2136 C C . ILE B 1 128 ? -5.582 16.062 -3.213 1 98.06 128 ILE B C 1
ATOM 2138 O O . ILE B 1 128 ? -5 17.125 -2.957 1 98.06 128 ILE B O 1
ATOM 2142 N N . TYR B 1 129 ? -6.887 16 -3.338 1 97.25 129 TYR B N 1
ATOM 2143 C CA . TYR B 1 129 ? -7.73 17.172 -3.131 1 97.25 129 TYR B CA 1
ATOM 2144 C C . TYR B 1 129 ? -7.574 17.719 -1.716 1 97.25 129 TYR B C 1
ATOM 2146 O O . TYR B 1 129 ? -7.488 18.922 -1.515 1 97.25 129 TYR B O 1
ATOM 2154 N N . CYS B 1 130 ? -7.527 16.797 -0.747 1 94.5 130 CYS B N 1
ATOM 2155 C CA . CYS B 1 130 ? -7.285 17.188 0.635 1 94.5 130 CYS B CA 1
ATOM 2156 C C . CYS B 1 130 ? -5.969 17.953 0.762 1 94.5 130 CYS B C 1
ATOM 2158 O O . CYS B 1 130 ? -5.887 18.953 1.479 1 94.5 130 CYS B O 1
ATOM 2160 N N . ALA B 1 131 ? -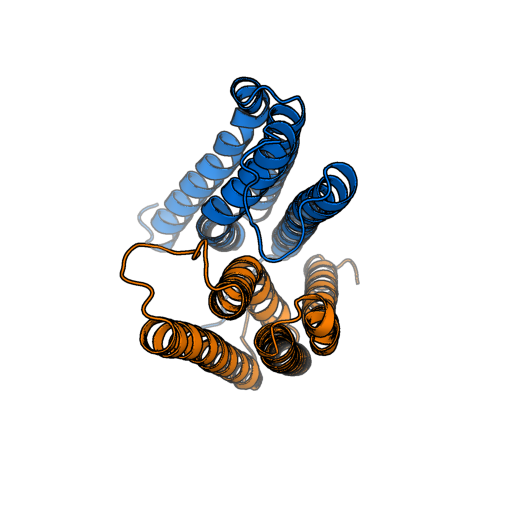4.965 17.469 0.072 1 96 131 ALA B N 1
ATOM 2161 C CA . ALA B 1 131 ? -3.641 18.078 0.141 1 96 131 ALA B CA 1
ATOM 2162 C C . ALA B 1 131 ? -3.654 19.484 -0.449 1 96 131 ALA B C 1
ATOM 2164 O O . ALA B 1 131 ? -3.115 20.422 0.147 1 96 131 ALA B O 1
ATOM 2165 N N . VAL B 1 132 ? -4.25 19.609 -1.585 1 96.31 132 VAL B N 1
ATOM 2166 C CA . VAL B 1 132 ? -4.32 20.906 -2.262 1 96.31 132 VAL B CA 1
ATOM 2167 C C . VAL B 1 132 ? -5.109 21.891 -1.406 1 96.31 132 VAL B C 1
ATOM 2169 O O . VAL B 1 132 ? -4.758 23.078 -1.327 1 96.31 132 VAL B O 1
ATOM 2172 N N . ARG B 1 133 ? -6.184 21.453 -0.817 1 92.69 133 ARG B N 1
ATOM 2173 C CA . ARG B 1 133 ? -6.965 22.281 0.099 1 92.69 133 ARG B CA 1
ATOM 2174 C C . ARG B 1 133 ? -6.148 22.656 1.329 1 92.69 133 ARG B C 1
ATOM 2176 O O . ARG B 1 133 ? -6.156 23.812 1.756 1 92.69 133 ARG B O 1
ATOM 2183 N N . GLN B 1 134 ? -5.438 21.672 1.812 1 90.19 134 GLN B N 1
ATOM 2184 C CA . GLN B 1 134 ? -4.625 21.891 3.006 1 90.19 134 GLN B CA 1
ATOM 2185 C C . GLN B 1 134 ? -3.521 22.906 2.744 1 90.19 134 GLN B C 1
ATOM 2187 O O . GLN B 1 134 ? -3.162 23.688 3.633 1 90.19 134 GLN B O 1
ATOM 2192 N N . LEU B 1 135 ? -3.029 22.953 1.557 1 93.69 135 LEU B N 1
ATOM 2193 C CA . LEU B 1 135 ? -1.956 23.859 1.16 1 93.69 135 LEU B CA 1
ATOM 2194 C C . LEU B 1 135 ? -2.516 25.203 0.718 1 93.69 135 LEU B C 1
ATOM 2196 O O . LEU B 1 135 ? -1.759 26.109 0.354 1 93.69 135 LEU B O 1
ATOM 2200 N N . ASN B 1 136 ? -3.822 25.266 0.69 1 93.31 136 ASN B N 1
ATOM 2201 C CA . ASN B 1 136 ? -4.539 26.469 0.281 1 93.31 136 ASN B CA 1
ATOM 2202 C C . ASN B 1 136 ? -4.293 26.797 -1.19 1 93.31 136 ASN B C 1
ATOM 2204 O O . ASN B 1 136 ? -4.129 27.969 -1.555 1 93.31 136 ASN B O 1
ATOM 2208 N N . TRP B 1 137 ? -4.062 25.797 -1.849 1 93.56 137 TRP B N 1
ATOM 2209 C CA . TRP B 1 137 ? -3.941 25.984 -3.289 1 93.56 137 TRP B CA 1
ATOM 2210 C C . TRP B 1 137 ? -5.316 26.125 -3.938 1 93.56 137 TRP B C 1
ATOM 2212 O O . TRP B 1 137 ? -5.422 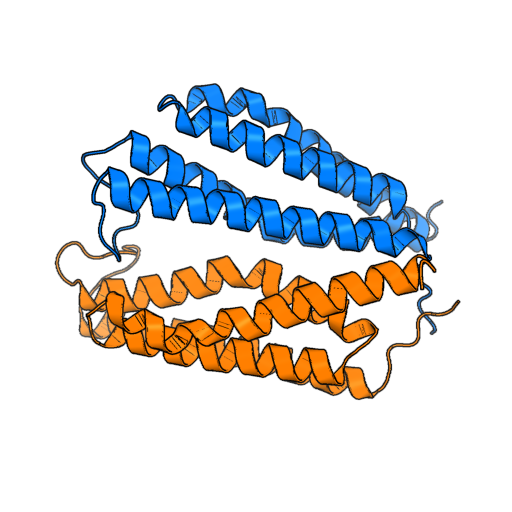26.5 -5.105 1 93.56 137 TRP B O 1
ATOM 2222 N N . VAL B 1 138 ? -6.43 25.828 -3.238 1 87.12 138 VAL B N 1
ATOM 2223 C CA . VAL B 1 138 ? -7.828 26 -3.615 1 87.12 138 VAL B CA 1
ATOM 2224 C C . VAL B 1 138 ? -8.68 26.219 -2.365 1 87.12 138 VAL B C 1
ATOM 2226 O O . VAL B 1 138 ? -8.281 25.844 -1.264 1 87.12 138 VAL B O 1
#

pLDDT: mean 95.08, std 8.04, range [37.03, 98.81]

Sequence (276 aa):
MAFQVAPEFGYVVFSLVATFVTYTYLGVNVGRARKKYDVKYPTMYSDKDQVFNCYQRAHQNMLEQLPLFLVFLLVAGVQFPVPSAIAGLVWNAGRIVYAHGYYTGDPEKRIWGGFSHMGHFALILIAIYCAVRQLNWVMAFQVAPEFGYVVFSLVATFVTYTYLGVNVGRARKKYDVKYPTMYSDKDQVFNCYQRAHQNMLEQLPLFLVFLLVAGVQFPVPSAIAGLVWNAGRIVYAHGYYTGDPEKRIWGGFSHMGHFALILIAIYCAVRQLNWV